Protein AF-A0A349EFZ4-F1 (afdb_monomer_lite)

Radius of gyration: 17.7 Å; chains: 1; bounding box: 48×48×46 Å

Foldseek 3Di:
DDPPPPVVVVVVVQVVVWAWWWKKKKWACQPVDPGTWIKMWTWTWDADPQQWTKIKTKIKIFPVLQLVSQVVVVVLCVLPAFVLQCVFLDDQWDHKDWDDDDPVPPDSGIDITIIIITGPHCHPCVVVSVVVGDVVSCCVSNVMDIDDIGTQDPDDDDDDDDPDDDDPPPPDDPVRSVVPDPRHD

pLDDT: mean 75.77, std 19.75, range [31.53, 96.88]

Structure (mmCIF, N/CA/C/O backbone):
data_AF-A0A349EFZ4-F1
#
_entry.id   AF-A0A349EFZ4-F1
#
loop_
_atom_site.group_PDB
_atom_site.id
_atom_site.type_symbol
_atom_site.label_atom_id
_atom_site.label_alt_id
_atom_site.label_comp_id
_atom_site.label_asym_id
_atom_site.label_entity_id
_atom_site.label_seq_id
_atom_site.pdbx_PDB_ins_code
_atom_site.Cartn_x
_atom_site.Cartn_y
_atom_site.Cartn_z
_atom_site.occupancy
_atom_site.B_iso_or_equiv
_atom_site.auth_seq_id
_atom_site.auth_comp_id
_atom_site.auth_asym_id
_atom_site.auth_atom_id
_atom_site.pdbx_PDB_model_num
ATOM 1 N N . MET A 1 1 ? -15.208 34.381 5.536 1.00 34.03 1 MET A N 1
ATOM 2 C CA . MET A 1 1 ? -13.781 34.482 5.183 1.00 34.03 1 MET A CA 1
ATOM 3 C C . MET A 1 1 ? -13.241 33.100 5.483 1.00 34.03 1 MET A C 1
ATOM 5 O O . MET A 1 1 ? -13.155 32.757 6.651 1.00 34.03 1 MET A O 1
ATOM 9 N N . GLU A 1 2 ? -13.151 32.250 4.461 1.00 37.16 2 GLU A N 1
ATOM 10 C CA . GLU A 1 2 ? -12.789 30.837 4.618 1.00 37.16 2 GLU A CA 1
ATOM 11 C C . GLU A 1 2 ? -11.344 30.742 5.101 1.00 37.16 2 GLU A C 1
ATOM 13 O O . GLU A 1 2 ? -10.423 31.199 4.424 1.00 37.16 2 GLU A O 1
ATOM 18 N N . GLU A 1 3 ? -11.159 30.184 6.296 1.00 40.84 3 GLU A N 1
ATOM 19 C CA . GLU A 1 3 ? -9.870 29.668 6.729 1.00 40.84 3 GLU A CA 1
ATOM 20 C C . GLU A 1 3 ? -9.485 28.571 5.737 1.00 40.84 3 GLU A C 1
ATOM 22 O O . GLU A 1 3 ? -10.067 27.487 5.729 1.00 40.84 3 GLU A O 1
ATOM 27 N N . SER A 1 4 ? -8.547 28.883 4.843 1.00 39.16 4 SER A N 1
ATOM 28 C CA . SER A 1 4 ? -7.894 27.897 3.989 1.00 39.16 4 SER A CA 1
ATOM 29 C C . SER A 1 4 ? -7.133 26.942 4.902 1.00 39.16 4 SER A C 1
ATOM 31 O O . SER A 1 4 ? -5.972 27.180 5.225 1.00 39.16 4 SER A O 1
ATOM 33 N N . TYR A 1 5 ? -7.819 25.899 5.365 1.00 41.00 5 TYR A N 1
ATOM 34 C CA . TYR A 1 5 ? -7.237 24.784 6.090 1.00 41.00 5 TYR A CA 1
ATOM 35 C C . TYR A 1 5 ? -6.100 24.235 5.227 1.00 41.00 5 TYR A C 1
ATOM 37 O O . TYR A 1 5 ? -6.345 23.719 4.137 1.00 41.00 5 TYR A O 1
ATOM 45 N N . ASP A 1 6 ? -4.853 24.437 5.654 1.00 49.44 6 ASP A N 1
ATOM 46 C CA . ASP A 1 6 ? -3.685 23.987 4.905 1.00 49.44 6 ASP A CA 1
ATOM 47 C C . ASP A 1 6 ? -3.597 22.466 5.038 1.00 49.44 6 ASP A C 1
ATOM 49 O O . ASP A 1 6 ? -2.988 21.918 5.960 1.00 49.44 6 ASP A O 1
ATOM 53 N N . ILE A 1 7 ? -4.279 21.788 4.114 1.00 48.84 7 ILE A N 1
ATOM 54 C CA . ILE A 1 7 ? -4.351 20.330 3.986 1.00 48.84 7 ILE A CA 1
ATOM 55 C C . ILE A 1 7 ? -2.943 19.725 4.065 1.00 48.84 7 ILE A C 1
ATOM 57 O O . ILE A 1 7 ? -2.762 18.658 4.644 1.00 48.84 7 ILE A O 1
ATOM 61 N N . THR A 1 8 ? -1.934 20.439 3.564 1.00 42.88 8 THR A N 1
ATOM 62 C CA . THR A 1 8 ? -0.528 20.036 3.581 1.00 42.88 8 THR A CA 1
ATOM 63 C C . THR A 1 8 ? 0.031 19.958 4.999 1.00 42.88 8 THR A C 1
ATOM 65 O O . THR A 1 8 ? 0.636 18.950 5.361 1.00 42.88 8 THR A O 1
ATOM 68 N N . GLN A 1 9 ? -0.183 20.986 5.827 1.00 49.91 9 GLN A N 1
ATOM 69 C CA . GLN A 1 9 ? 0.277 20.976 7.220 1.00 49.91 9 GLN A CA 1
ATOM 70 C C . GLN A 1 9 ? -0.434 19.897 8.031 1.00 49.91 9 GLN A C 1
ATOM 72 O O . GLN A 1 9 ? 0.223 19.159 8.765 1.00 49.91 9 GLN A O 1
ATOM 77 N N . SER A 1 10 ? -1.744 19.736 7.840 1.00 51.66 10 SER A N 1
ATOM 78 C CA . SER A 1 10 ? -2.498 18.669 8.501 1.00 51.66 10 SER A CA 1
ATOM 79 C C . SER A 1 10 ? -2.042 17.274 8.062 1.00 51.66 10 SER A C 1
ATOM 81 O O . SER A 1 10 ? -1.925 16.394 8.911 1.00 51.66 10 SER A O 1
ATOM 83 N N . LEU A 1 11 ? -1.703 17.069 6.783 1.00 51.03 11 LEU A N 1
ATOM 84 C CA . LEU A 1 11 ? -1.112 15.819 6.287 1.00 51.03 11 LEU A CA 1
ATOM 85 C C . LEU A 1 11 ? 0.258 15.544 6.921 1.00 51.03 11 LEU A C 1
ATOM 87 O O . LEU A 1 11 ? 0.506 14.425 7.361 1.00 51.03 11 LEU A O 1
ATOM 91 N N . PHE A 1 12 ? 1.138 16.544 7.022 1.00 53.78 12 PHE A N 1
ATOM 92 C CA . PHE A 1 12 ? 2.453 16.372 7.651 1.00 53.78 12 PHE A CA 1
ATOM 93 C C . PHE A 1 12 ? 2.363 16.089 9.154 1.00 53.78 12 PHE A C 1
ATOM 95 O O . PHE A 1 12 ? 3.063 15.206 9.652 1.00 53.78 12 PHE A O 1
ATOM 102 N N . SER A 1 13 ? 1.497 16.797 9.881 1.00 53.19 13 SER A N 1
ATOM 103 C CA . SER A 1 13 ? 1.262 16.530 11.304 1.00 53.19 13 SER A CA 1
ATOM 104 C C . SER A 1 13 ? 0.648 15.150 11.532 1.00 53.19 13 SER A C 1
ATOM 106 O O . SER A 1 13 ? 1.036 14.456 12.474 1.00 53.19 13 SER A O 1
ATOM 108 N N . ALA A 1 14 ? -0.266 14.722 10.658 1.00 53.12 14 ALA A N 1
ATOM 109 C CA . ALA A 1 14 ? -0.863 13.398 10.742 1.00 53.12 14 ALA A CA 1
ATOM 110 C C . ALA A 1 14 ? 0.166 12.294 10.431 1.00 53.12 14 ALA A C 1
ATOM 112 O O . ALA A 1 14 ? 0.276 11.363 11.221 1.00 53.12 14 ALA A O 1
ATOM 113 N N . LYS A 1 15 ? 1.019 12.468 9.407 1.00 57.94 15 LYS A N 1
ATOM 114 C CA . LYS A 1 15 ? 2.153 11.572 9.101 1.00 57.94 15 LYS A CA 1
ATOM 115 C C . LYS A 1 15 ? 3.138 11.419 10.255 1.00 57.94 15 LYS A C 1
ATOM 117 O O . LYS A 1 15 ? 3.603 10.321 10.535 1.00 57.94 15 LYS A O 1
ATOM 122 N N . ALA A 1 16 ? 3.464 12.514 10.942 1.00 57.44 16 ALA A N 1
ATOM 123 C CA . ALA A 1 16 ? 4.346 12.476 12.111 1.00 57.44 16 ALA A CA 1
ATOM 124 C C . ALA A 1 16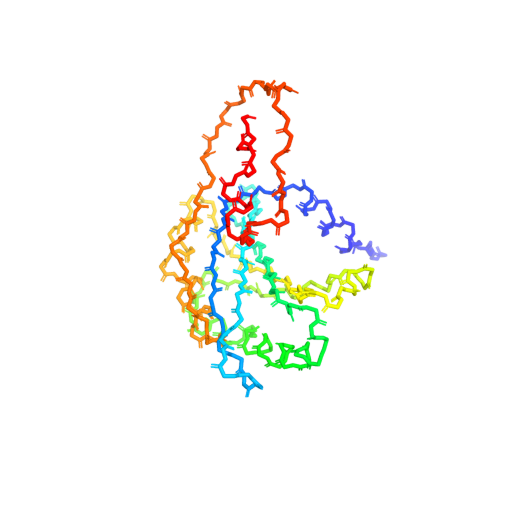 ? 3.735 11.712 13.302 1.00 57.44 16 ALA A C 1
ATOM 126 O O . ALA A 1 16 ? 4.465 11.309 14.205 1.00 57.44 16 ALA A O 1
ATOM 127 N N . SER A 1 17 ? 2.414 11.523 13.292 1.00 62.12 17 SER A N 1
ATOM 128 C CA . SER A 1 17 ? 1.646 10.825 14.326 1.00 62.12 17 SER A CA 1
ATOM 129 C C . SER A 1 17 ? 1.238 9.406 13.912 1.00 62.12 17 SER A C 1
ATOM 131 O O . SER A 1 17 ? 0.534 8.735 14.664 1.00 62.12 17 SER A O 1
ATOM 133 N N . GLU A 1 18 ? 1.628 8.954 12.717 1.00 73.12 18 GLU A N 1
ATOM 134 C CA . GLU A 1 18 ? 1.345 7.599 12.254 1.00 73.12 18 GLU A CA 1
ATOM 135 C C . GLU A 1 18 ? 2.147 6.577 13.060 1.00 73.12 18 GLU A C 1
ATOM 137 O O . GLU A 1 18 ? 3.376 6.650 13.166 1.00 73.12 18 GLU A O 1
ATOM 142 N N . ASN A 1 19 ? 1.447 5.571 13.576 1.00 82.75 19 ASN A N 1
ATOM 143 C CA . ASN A 1 19 ? 2.068 4.449 14.256 1.00 82.75 19 ASN A CA 1
ATOM 144 C C . ASN A 1 19 ? 2.418 3.378 13.231 1.00 82.75 19 ASN A C 1
ATOM 146 O O . ASN A 1 19 ? 1.551 2.877 12.513 1.00 82.75 19 ASN A O 1
ATOM 150 N N . MET A 1 20 ? 3.698 3.020 13.166 1.00 88.50 20 MET A N 1
ATOM 151 C CA . MET A 1 20 ? 4.145 1.907 12.339 1.00 88.50 20 MET A CA 1
ATOM 152 C C . MET A 1 20 ? 3.537 0.608 12.865 1.00 88.50 20 MET A C 1
ATOM 154 O O . MET A 1 20 ? 3.727 0.278 14.033 1.00 88.50 20 MET A O 1
ATOM 158 N N . LEU A 1 21 ? 2.848 -0.134 12.001 1.00 88.81 21 LEU A N 1
ATOM 159 C CA . LEU A 1 21 ? 2.205 -1.390 12.372 1.00 88.81 21 LEU A CA 1
ATOM 160 C C . LEU A 1 21 ? 3.017 -2.601 11.931 1.00 88.81 21 LEU A C 1
ATOM 162 O O . LEU A 1 21 ? 3.216 -3.530 12.709 1.00 88.81 21 LEU A O 1
ATOM 166 N N . ALA A 1 22 ? 3.446 -2.617 10.670 1.00 91.00 22 ALA A N 1
ATOM 167 C CA . ALA A 1 22 ? 3.989 -3.824 10.068 1.00 91.00 22 ALA A CA 1
ATOM 168 C C . ALA A 1 22 ? 4.788 -3.559 8.789 1.00 91.00 22 ALA A C 1
ATOM 170 O O . ALA A 1 22 ? 4.721 -2.483 8.184 1.00 91.00 22 ALA A O 1
ATOM 171 N N . PHE A 1 23 ? 5.487 -4.603 8.352 1.00 91.56 23 PHE A N 1
ATOM 172 C CA . PHE A 1 23 ? 6.098 -4.703 7.033 1.00 91.56 23 PHE A CA 1
ATOM 173 C C . PHE A 1 23 ? 5.605 -5.952 6.308 1.00 91.56 23 PHE A C 1
ATOM 175 O O . PHE A 1 23 ? 5.323 -6.975 6.929 1.00 91.56 23 PHE A O 1
ATOM 182 N N . VAL A 1 24 ? 5.541 -5.886 4.982 1.00 93.25 24 VAL A N 1
ATOM 183 C CA . VAL A 1 24 ? 5.183 -7.027 4.134 1.00 93.25 24 VAL A CA 1
ATOM 184 C C . VAL A 1 24 ? 6.122 -7.054 2.938 1.00 93.25 24 VAL A C 1
ATOM 186 O O . VAL A 1 24 ? 6.192 -6.083 2.187 1.00 93.25 24 VAL A O 1
ATOM 189 N N . GLY A 1 25 ? 6.868 -8.141 2.764 1.00 91.94 25 GLY A N 1
ATOM 190 C CA . GLY A 1 25 ? 7.606 -8.372 1.523 1.00 91.94 25 GLY A CA 1
ATOM 191 C C . GLY A 1 25 ? 6.637 -8.689 0.388 1.00 91.94 25 GLY A C 1
ATOM 192 O O . GLY A 1 25 ? 5.561 -9.238 0.625 1.00 91.94 25 GLY A O 1
ATOM 193 N N . PHE A 1 26 ? 6.976 -8.337 -0.846 1.00 94.38 26 PHE A N 1
ATOM 194 C CA . PHE A 1 26 ? 6.203 -8.784 -1.997 1.00 94.38 26 PHE A CA 1
ATOM 195 C C . PHE A 1 26 ? 7.067 -8.975 -3.233 1.00 94.38 26 PHE A C 1
ATOM 197 O O . PHE A 1 26 ? 8.144 -8.397 -3.366 1.00 94.38 26 PHE A O 1
ATOM 204 N N . ASN A 1 27 ? 6.537 -9.770 -4.154 1.00 92.44 27 ASN A N 1
ATOM 205 C CA . ASN A 1 27 ? 7.055 -9.944 -5.498 1.00 92.44 27 ASN A CA 1
ATOM 206 C C . ASN A 1 27 ? 6.015 -9.456 -6.503 1.00 92.44 27 ASN A C 1
ATOM 208 O O . ASN A 1 27 ? 4.837 -9.815 -6.405 1.00 92.44 27 ASN A O 1
ATOM 212 N N . ALA A 1 28 ? 6.444 -8.671 -7.486 1.00 88.56 28 ALA A N 1
ATOM 213 C CA . ALA A 1 28 ? 5.591 -8.245 -8.586 1.00 88.56 28 ALA A CA 1
ATOM 214 C C . ALA A 1 28 ? 6.148 -8.727 -9.919 1.00 88.56 28 ALA A C 1
ATOM 216 O O . ALA A 1 28 ? 7.328 -8.553 -10.212 1.00 88.56 28 ALA A O 1
ATOM 217 N N . SER A 1 29 ? 5.296 -9.291 -10.768 1.00 83.88 29 SER A N 1
ATOM 218 C CA . SER A 1 29 ? 5.706 -9.678 -12.117 1.00 83.88 29 SER A CA 1
ATOM 219 C C . SER A 1 29 ? 6.066 -8.433 -12.919 1.00 83.88 29 SER A C 1
ATOM 221 O O . SER A 1 29 ? 5.229 -7.543 -13.062 1.00 83.88 29 SER A O 1
ATOM 223 N N . ASP A 1 30 ? 7.278 -8.344 -13.449 1.00 74.31 30 ASP A N 1
ATOM 224 C CA . ASP A 1 30 ? 7.663 -7.232 -14.311 1.00 74.31 30 ASP A CA 1
ATOM 225 C C . ASP A 1 30 ? 7.261 -7.546 -15.763 1.00 74.31 30 ASP A C 1
ATOM 227 O O . ASP A 1 30 ? 7.706 -8.553 -16.306 1.00 74.31 30 ASP A O 1
ATOM 231 N N . PRO A 1 31 ? 6.426 -6.729 -16.432 1.00 64.62 31 PRO A N 1
ATOM 232 C CA . PRO A 1 31 ? 6.082 -6.964 -17.834 1.00 64.62 31 PRO A CA 1
ATOM 233 C C . PRO A 1 31 ? 7.289 -6.879 -18.780 1.00 64.62 31 PRO A C 1
ATOM 235 O O . PRO A 1 31 ? 7.225 -7.406 -19.890 1.00 64.62 31 PRO A O 1
ATOM 238 N N . ALA A 1 32 ? 8.350 -6.173 -18.378 1.00 65.75 32 ALA A N 1
ATOM 239 C CA . ALA A 1 32 ? 9.537 -5.914 -19.183 1.00 65.75 32 ALA A CA 1
ATOM 240 C C . ALA A 1 32 ? 10.698 -6.884 -18.903 1.00 65.75 32 ALA A C 1
ATOM 242 O O . ALA A 1 32 ? 11.645 -6.919 -19.689 1.00 65.75 32 ALA A O 1
ATOM 243 N N . ALA A 1 33 ? 10.636 -7.680 -17.830 1.00 66.38 33 ALA A N 1
ATOM 244 C CA . ALA A 1 33 ? 11.708 -8.589 -17.429 1.00 66.38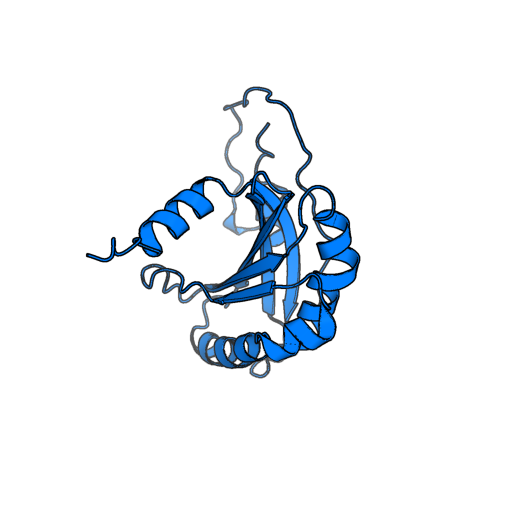 33 ALA A CA 1
ATOM 245 C C . ALA A 1 33 ? 11.204 -10.028 -17.237 1.00 66.38 33 ALA A C 1
ATOM 247 O O . ALA A 1 33 ? 10.044 -10.268 -16.917 1.00 66.38 33 ALA A O 1
ATOM 248 N N . MET A 1 34 ? 12.086 -11.012 -17.450 1.00 60.84 34 MET A N 1
ATOM 249 C CA . MET A 1 34 ? 11.761 -12.426 -17.197 1.00 60.84 34 MET A CA 1
ATOM 250 C C . MET A 1 34 ? 11.696 -12.759 -15.700 1.00 60.84 34 MET A C 1
ATOM 252 O O . MET A 1 34 ? 11.064 -13.745 -15.326 1.00 60.84 34 MET A O 1
ATOM 256 N N . GLU A 1 35 ? 12.343 -11.950 -14.862 1.00 69.56 35 GLU A N 1
ATOM 257 C CA . GLU A 1 35 ? 12.343 -12.086 -13.407 1.00 69.56 35 GLU A CA 1
ATOM 258 C C . GLU A 1 35 ? 11.431 -11.023 -12.778 1.00 69.56 35 GLU A C 1
ATOM 260 O O . GLU A 1 35 ? 11.299 -9.904 -13.283 1.00 69.56 35 GLU A O 1
ATOM 265 N N . GLY A 1 36 ? 10.748 -11.404 -11.695 1.00 78.00 36 GLY A N 1
ATOM 266 C CA . GLY A 1 36 ? 9.910 -10.489 -10.922 1.00 78.00 36 GLY A CA 1
ATOM 267 C C . GLY A 1 36 ? 10.740 -9.416 -10.219 1.00 78.00 36 GLY A C 1
ATOM 268 O O . GLY A 1 36 ? 11.957 -9.522 -10.112 1.00 78.00 36 GLY A O 1
ATOM 269 N N . ILE A 1 37 ? 10.075 -8.372 -9.741 1.00 86.31 37 ILE A N 1
ATOM 270 C CA . ILE A 1 37 ? 10.686 -7.348 -8.900 1.00 86.31 37 ILE A CA 1
ATOM 271 C C . ILE A 1 37 ? 10.355 -7.632 -7.438 1.00 86.31 37 ILE A C 1
ATOM 273 O O . ILE A 1 37 ? 9.208 -7.953 -7.106 1.00 86.31 37 ILE A O 1
ATOM 277 N N . GLU A 1 38 ? 11.344 -7.481 -6.569 1.00 89.44 38 GLU A N 1
ATOM 278 C CA . GLU A 1 38 ? 11.129 -7.517 -5.129 1.00 89.44 38 GLU A CA 1
ATOM 279 C C . GLU A 1 38 ? 10.747 -6.129 -4.611 1.00 89.44 38 GLU A C 1
ATOM 281 O O . GLU A 1 38 ? 11.225 -5.088 -5.076 1.00 89.44 38 GLU A O 1
ATOM 286 N N . GLY A 1 39 ? 9.887 -6.112 -3.601 1.00 90.94 39 GLY A N 1
ATOM 287 C CA . GLY A 1 39 ? 9.524 -4.896 -2.902 1.00 90.94 39 GLY A CA 1
ATOM 288 C C . GLY A 1 39 ? 9.161 -5.137 -1.447 1.00 90.94 39 GLY A C 1
ATOM 289 O O . GLY A 1 39 ? 9.016 -6.267 -0.973 1.00 90.94 39 GLY A O 1
ATOM 290 N N . VAL A 1 40 ? 9.019 -4.032 -0.725 1.00 92.50 40 VAL A N 1
ATOM 291 C CA . VAL A 1 40 ? 8.479 -4.006 0.629 1.00 92.50 40 VAL A CA 1
ATOM 292 C C . VAL A 1 40 ? 7.332 -3.014 0.706 1.00 92.50 40 VAL A C 1
ATOM 294 O O . VAL A 1 40 ? 7.398 -1.900 0.187 1.00 92.50 40 VAL A O 1
ATOM 297 N N . LEU A 1 41 ? 6.268 -3.432 1.372 1.00 94.62 41 LEU A N 1
ATOM 298 C CA . LEU A 1 41 ? 5.173 -2.589 1.796 1.00 94.62 41 LEU A CA 1
ATOM 299 C C . LEU A 1 41 ? 5.373 -2.264 3.276 1.00 94.62 41 LEU A C 1
ATOM 301 O O . LEU A 1 41 ? 5.375 -3.148 4.133 1.00 94.62 41 LEU A O 1
ATOM 305 N N . LYS A 1 42 ? 5.539 -0.980 3.570 1.00 93.81 42 LYS A N 1
ATOM 306 C CA . LYS A 1 42 ? 5.469 -0.429 4.921 1.00 93.81 42 LYS A CA 1
ATOM 307 C C . LYS A 1 42 ? 4.016 -0.076 5.221 1.00 93.81 42 LYS A C 1
ATOM 309 O O . LYS A 1 42 ? 3.369 0.589 4.412 1.00 93.81 42 LYS A O 1
ATOM 314 N N . ILE A 1 43 ? 3.539 -0.467 6.398 1.00 93.81 43 ILE A N 1
ATOM 315 C CA . ILE A 1 43 ? 2.171 -0.208 6.838 1.00 93.81 43 ILE A CA 1
ATOM 316 C C . ILE A 1 43 ? 2.206 0.588 8.134 1.00 93.81 43 ILE A C 1
ATOM 318 O O . ILE A 1 43 ? 2.753 0.138 9.144 1.00 93.81 43 ILE A O 1
ATOM 322 N N . ALA A 1 44 ? 1.589 1.760 8.107 1.00 92.12 44 ALA A N 1
ATOM 323 C CA . ALA A 1 44 ? 1.335 2.563 9.289 1.00 92.12 44 ALA A CA 1
ATOM 324 C C . ALA A 1 44 ? -0.158 2.878 9.404 1.00 92.12 44 ALA A C 1
ATOM 326 O O . ALA A 1 44 ? -0.908 2.755 8.434 1.00 92.12 44 ALA A O 1
ATOM 327 N N . ALA A 1 45 ? -0.593 3.262 10.596 1.00 91.94 45 ALA A N 1
ATOM 328 C CA . ALA A 1 45 ? -1.969 3.648 10.848 1.00 91.94 45 ALA A CA 1
ATOM 329 C C . ALA A 1 45 ? -2.045 4.938 11.648 1.00 91.94 45 ALA A C 1
ATOM 331 O O . ALA A 1 45 ? -1.233 5.205 12.538 1.00 91.94 45 ALA A O 1
ATOM 332 N N . PHE A 1 46 ? -3.094 5.693 11.364 1.00 88.06 46 PHE A N 1
ATOM 333 C CA . PHE A 1 46 ? -3.526 6.807 12.179 1.00 88.06 46 PHE A CA 1
ATOM 334 C C . PHE A 1 46 ? -4.995 6.621 12.539 1.00 88.06 46 PHE A C 1
ATOM 336 O O . PHE A 1 46 ? -5.855 6.510 11.663 1.00 88.06 46 PHE A O 1
ATOM 343 N N . THR A 1 47 ? -5.280 6.637 13.837 1.00 85.44 47 THR A N 1
ATOM 344 C CA . THR A 1 47 ? -6.625 6.456 14.381 1.00 85.44 47 THR A CA 1
ATOM 345 C C . THR A 1 47 ? -7.072 7.745 15.059 1.00 85.44 47 THR A C 1
ATOM 347 O O . THR A 1 47 ? -6.389 8.279 15.933 1.00 85.44 47 THR A O 1
ATOM 350 N N . ARG A 1 48 ? -8.232 8.255 14.646 1.00 83.38 48 ARG A N 1
ATOM 351 C CA . ARG A 1 48 ? -8.889 9.428 15.223 1.00 83.38 48 ARG A CA 1
ATOM 352 C C . ARG A 1 48 ? -9.620 9.052 16.525 1.00 83.38 48 ARG A C 1
ATOM 354 O O . ARG A 1 48 ? -9.965 7.883 16.710 1.00 83.38 48 ARG A O 1
ATOM 361 N N . PRO A 1 49 ? -9.903 10.012 17.427 1.00 76.81 49 PRO A N 1
ATOM 362 C CA . PRO A 1 49 ? -10.563 9.735 18.708 1.00 76.81 49 PRO A CA 1
ATOM 363 C C . PRO A 1 49 ? -11.916 9.013 18.601 1.00 76.81 49 PRO A C 1
ATOM 365 O O . PRO A 1 49 ? -12.275 8.245 19.490 1.00 76.81 49 PRO A O 1
ATOM 368 N N . GLU A 1 50 ? -12.667 9.226 17.520 1.00 80.75 50 GLU A N 1
ATOM 369 C CA . GLU A 1 50 ? -13.944 8.558 17.247 1.00 80.75 50 GLU A CA 1
ATOM 370 C C . GLU A 1 50 ? -13.802 7.112 16.731 1.00 80.75 50 GLU A C 1
ATOM 372 O O . GLU A 1 50 ? -14.803 6.427 16.523 1.00 80.75 50 GLU A O 1
ATOM 377 N N . GLY A 1 51 ? -12.571 6.629 16.538 1.00 80.69 51 GLY A N 1
ATOM 378 C CA . GLY A 1 51 ? -12.250 5.257 16.139 1.00 80.69 51 GLY A CA 1
ATOM 379 C C . GLY A 1 51 ? -12.122 5.028 14.630 1.00 80.69 51 GLY A C 1
ATOM 380 O O . GLY A 1 51 ? -11.682 3.950 14.220 1.00 80.69 51 GLY A O 1
ATOM 381 N N . GLY A 1 52 ? -12.472 6.019 13.805 1.00 88.06 52 GLY A N 1
ATOM 382 C CA . GLY A 1 52 ? -12.131 6.057 12.379 1.00 88.06 52 GLY A CA 1
ATOM 383 C C . GLY A 1 52 ? -10.661 6.405 12.155 1.00 88.06 52 GLY A C 1
ATOM 384 O O . GLY A 1 52 ? -9.944 6.733 13.097 1.00 88.06 52 GLY A O 1
ATOM 385 N N . GLY A 1 53 ? -10.181 6.337 10.920 1.00 90.25 53 GLY A N 1
ATOM 386 C CA . GLY A 1 53 ? -8.763 6.571 10.658 1.00 90.25 53 GLY A CA 1
ATOM 387 C C . GLY A 1 53 ? -8.348 6.256 9.235 1.00 90.25 53 GLY A C 1
ATOM 388 O O . GLY A 1 53 ? -9.194 6.110 8.355 1.00 90.25 53 GLY A O 1
ATOM 389 N N . TYR A 1 54 ? -7.044 6.141 9.019 1.00 92.81 54 TYR A N 1
ATOM 390 C CA . TYR A 1 54 ? -6.501 5.670 7.754 1.00 92.81 54 TYR A CA 1
ATOM 391 C C . TYR A 1 54 ? -5.272 4.784 7.941 1.00 92.81 54 TYR A C 1
ATOM 393 O O . TYR A 1 54 ? -4.551 4.879 8.936 1.00 92.81 54 TYR A O 1
ATOM 401 N N . LEU A 1 55 ? -5.063 3.909 6.961 1.00 94.31 55 LEU A N 1
ATOM 402 C CA . LEU A 1 55 ? -3.835 3.150 6.775 1.00 94.31 55 LEU A CA 1
ATOM 403 C C . LEU A 1 55 ? -2.967 3.869 5.746 1.00 94.31 55 LEU A C 1
ATOM 405 O O . LEU A 1 55 ? -3.449 4.154 4.650 1.00 94.31 55 LEU A O 1
ATOM 409 N N . THR A 1 56 ? -1.704 4.098 6.080 1.00 94.06 56 THR A N 1
ATOM 410 C CA . THR A 1 56 ? -0.681 4.591 5.154 1.00 94.06 56 THR A CA 1
ATOM 411 C C . THR A 1 56 ? 0.123 3.409 4.648 1.00 94.06 56 THR A C 1
ATOM 413 O O . THR A 1 56 ? 0.773 2.695 5.420 1.00 94.06 56 THR A O 1
ATOM 416 N N . LEU A 1 57 ? 0.057 3.192 3.340 1.00 95.31 57 LEU A N 1
ATOM 417 C CA . LEU A 1 57 ? 0.696 2.094 2.633 1.00 95.31 57 LEU A CA 1
ATOM 418 C C . LEU A 1 57 ? 1.812 2.657 1.762 1.00 95.31 57 LEU A C 1
ATOM 420 O O . LEU A 1 57 ? 1.542 3.247 0.719 1.00 95.31 57 LEU A O 1
ATOM 424 N N . THR A 1 58 ? 3.064 2.475 2.178 1.00 93.12 58 THR A N 1
ATOM 425 C CA . THR A 1 58 ? 4.226 2.908 1.392 1.00 93.12 58 THR A CA 1
ATOM 426 C C . THR A 1 58 ? 4.863 1.705 0.710 1.00 93.12 58 THR A C 1
ATOM 428 O O . THR A 1 58 ? 5.478 0.861 1.365 1.00 93.12 58 THR A O 1
ATOM 431 N N . PHE A 1 59 ? 4.728 1.633 -0.607 1.00 92.81 59 PHE A N 1
ATOM 432 C CA . PHE A 1 59 ? 5.353 0.622 -1.448 1.00 92.81 59 PHE A CA 1
ATOM 433 C C . PHE A 1 59 ? 6.739 1.090 -1.855 1.00 92.81 59 PHE A C 1
ATOM 435 O O . PHE A 1 59 ? 6.891 2.208 -2.332 1.00 92.81 59 PHE A O 1
ATOM 442 N N . ILE A 1 60 ? 7.737 0.230 -1.696 1.00 90.19 60 ILE A N 1
ATOM 443 C CA . ILE A 1 60 ? 9.113 0.472 -2.126 1.00 90.19 60 ILE A CA 1
ATOM 444 C C . ILE A 1 60 ? 9.529 -0.725 -2.974 1.00 90.19 60 ILE A C 1
ATOM 446 O O .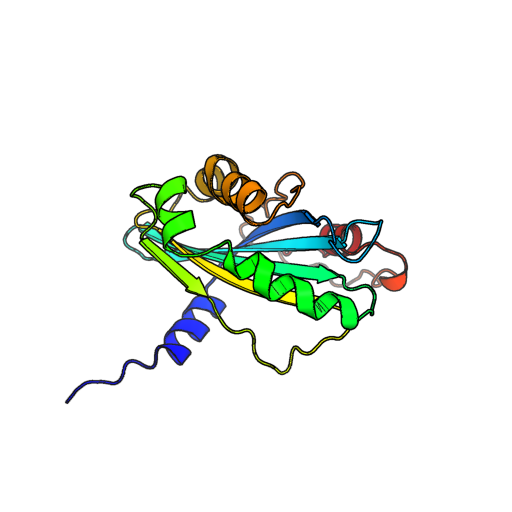 ILE A 1 60 ? 9.598 -1.841 -2.462 1.00 90.19 60 ILE A O 1
ATOM 450 N N . LEU A 1 61 ? 9.783 -0.505 -4.261 1.00 89.12 61 LEU A N 1
ATOM 451 C CA . LEU A 1 61 ? 10.223 -1.534 -5.202 1.00 89.12 61 LEU A CA 1
ATOM 452 C C . LEU A 1 61 ? 11.699 -1.310 -5.520 1.00 89.12 61 LEU A C 1
ATOM 454 O O . LEU A 1 61 ? 12.088 -0.176 -5.811 1.00 89.12 61 LEU A O 1
ATOM 458 N N . ASP A 1 62 ? 12.502 -2.372 -5.490 1.00 85.94 62 ASP A N 1
ATOM 459 C CA . ASP A 1 62 ? 13.908 -2.319 -5.894 1.00 85.94 62 ASP A CA 1
ATOM 460 C C . ASP A 1 62 ? 14.012 -2.451 -7.415 1.00 85.94 62 ASP A C 1
ATOM 462 O O . ASP A 1 62 ? 13.783 -3.511 -7.986 1.00 85.94 62 ASP A O 1
ATOM 466 N N . LEU A 1 63 ? 14.336 -1.349 -8.087 1.00 84.31 63 LEU A N 1
ATOM 467 C CA . LEU A 1 63 ? 14.551 -1.316 -9.533 1.00 84.31 63 LEU A CA 1
ATOM 468 C C . LEU A 1 63 ? 15.926 -1.861 -9.933 1.00 84.31 63 LEU A C 1
ATOM 470 O O . LEU A 1 63 ? 16.250 -1.851 -11.119 1.00 84.31 63 LEU A O 1
ATOM 474 N N . GLU A 1 64 ? 16.758 -2.265 -8.969 1.00 81.56 64 GLU A N 1
ATOM 475 C CA . GLU A 1 64 ? 18.116 -2.783 -9.171 1.00 81.56 64 GLU A CA 1
ATOM 476 C C . GLU A 1 64 ? 19.018 -1.817 -9.964 1.00 81.56 64 GLU A C 1
ATOM 478 O O . GLU A 1 64 ? 20.012 -2.199 -10.579 1.00 81.56 64 GLU A O 1
ATOM 483 N N . GLY A 1 65 ? 18.675 -0.525 -9.948 1.00 72.50 65 GLY A N 1
ATOM 484 C CA . GLY A 1 65 ? 19.364 0.525 -10.698 1.00 72.50 65 GLY A CA 1
ATOM 485 C C . GLY A 1 65 ? 18.945 0.665 -12.167 1.00 72.50 65 GLY A C 1
ATOM 486 O O . GLY A 1 65 ? 19.487 1.536 -12.855 1.00 72.50 65 GLY A O 1
ATOM 487 N N . ASP A 1 66 ? 17.981 -0.120 -12.657 1.00 77.44 66 ASP A N 1
ATOM 488 C CA . ASP A 1 66 ? 17.434 0.015 -14.007 1.00 77.44 66 ASP A CA 1
ATOM 489 C C . ASP A 1 66 ? 16.232 0.972 -14.035 1.00 77.44 66 ASP A C 1
ATOM 491 O O . ASP A 1 66 ? 15.065 0.600 -13.894 1.00 77.44 66 ASP A O 1
ATOM 495 N N . ALA A 1 67 ? 16.532 2.245 -14.289 1.00 73.38 67 ALA A N 1
ATOM 496 C CA . ALA A 1 67 ? 15.531 3.302 -14.394 1.00 73.38 67 ALA A CA 1
ATOM 497 C C . ALA A 1 67 ? 14.517 3.093 -15.539 1.00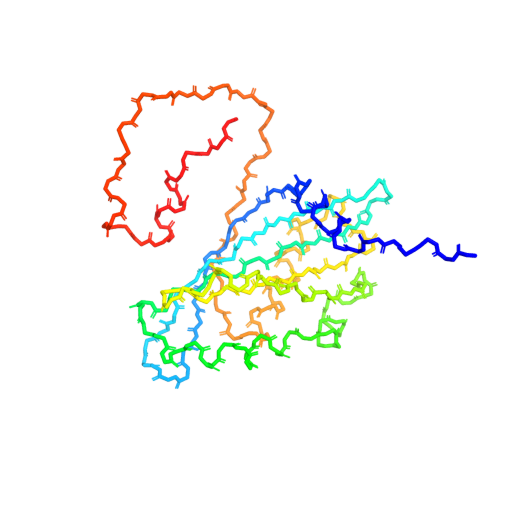 73.38 67 ALA A C 1
ATOM 499 O O . ALA A 1 67 ? 13.448 3.705 -15.511 1.00 73.38 67 ALA A O 1
ATOM 500 N N . SER A 1 68 ? 14.802 2.246 -16.539 1.00 77.56 68 SER A N 1
ATOM 501 C CA . SER A 1 68 ? 13.846 1.970 -17.623 1.00 77.56 68 SER A CA 1
ATOM 502 C C . SER A 1 68 ? 12.594 1.244 -17.114 1.00 77.56 68 SER A C 1
ATOM 504 O O . SER A 1 68 ? 11.485 1.483 -17.610 1.00 77.56 68 SER A O 1
ATOM 506 N N . ARG A 1 69 ? 12.749 0.467 -16.033 1.00 78.56 69 ARG A N 1
ATOM 507 C CA . ARG A 1 69 ? 11.677 -0.262 -15.344 1.00 78.56 69 ARG A CA 1
ATOM 508 C C . ARG A 1 69 ? 10.697 0.667 -14.625 1.00 78.56 69 ARG A C 1
ATOM 510 O O . ARG A 1 69 ? 9.557 0.279 -14.398 1.00 78.56 69 ARG A O 1
ATOM 517 N N . TYR A 1 70 ? 11.090 1.910 -14.320 1.00 82.75 70 TYR A N 1
ATOM 518 C CA . TYR A 1 70 ? 10.250 2.880 -13.600 1.00 82.75 70 TYR A CA 1
ATOM 519 C C . TYR A 1 70 ? 8.907 3.124 -14.307 1.00 82.75 70 TYR A C 1
ATOM 521 O O . TYR A 1 70 ? 7.859 3.202 -13.672 1.00 82.75 70 TYR A O 1
ATOM 529 N N . SER A 1 71 ? 8.929 3.219 -15.639 1.00 80.94 71 SER A N 1
ATOM 530 C CA . SER A 1 71 ? 7.781 3.654 -16.447 1.00 80.94 71 SER A CA 1
ATOM 531 C C . SER A 1 71 ? 6.550 2.737 -16.372 1.00 80.94 71 SER A C 1
ATOM 533 O O . SER A 1 71 ? 5.434 3.191 -16.629 1.00 80.94 71 SER A O 1
ATOM 535 N N . ALA A 1 72 ? 6.727 1.469 -15.992 1.00 81.81 72 ALA A N 1
ATOM 536 C CA . ALA A 1 72 ? 5.648 0.486 -15.932 1.00 81.81 72 ALA A CA 1
ATOM 537 C C . ALA A 1 72 ? 4.793 0.589 -14.655 1.00 81.81 72 ALA A C 1
ATOM 539 O O . ALA A 1 72 ? 3.612 0.225 -14.666 1.00 81.81 72 ALA A O 1
ATOM 540 N N . TRP A 1 73 ? 5.361 1.094 -13.557 1.00 86.75 73 TRP A N 1
ATOM 541 C CA . TRP A 1 73 ? 4.733 1.049 -12.234 1.00 86.75 73 TRP A CA 1
ATOM 542 C C . TRP A 1 73 ? 3.579 2.039 -12.042 1.00 86.75 73 TRP A C 1
ATOM 544 O O . TRP A 1 73 ? 2.539 1.594 -11.549 1.00 86.75 73 TRP A O 1
ATOM 554 N N . PRO A 1 74 ? 3.639 3.302 -12.516 1.00 88.81 74 PRO A N 1
ATOM 555 C CA . PRO A 1 74 ? 2.516 4.228 -12.369 1.00 88.81 74 PRO A CA 1
ATOM 556 C C . PRO A 1 74 ? 1.217 3.689 -12.980 1.00 88.81 74 PRO A C 1
ATOM 558 O O . PRO A 1 74 ? 0.144 3.785 -12.391 1.00 88.81 74 PRO A O 1
ATOM 561 N N . ALA A 1 75 ? 1.296 3.057 -14.156 1.00 88.44 75 ALA A N 1
ATOM 562 C CA . ALA A 1 75 ? 0.130 2.462 -14.809 1.00 88.44 75 ALA A CA 1
ATOM 563 C C . ALA A 1 75 ? -0.450 1.274 -14.026 1.00 88.44 75 ALA A C 1
ATOM 565 O O . ALA A 1 75 ? -1.651 1.012 -14.100 1.00 88.44 75 ALA A O 1
ATOM 566 N N . ARG A 1 76 ? 0.390 0.554 -13.277 1.00 90.19 76 ARG A N 1
ATOM 567 C CA . ARG A 1 76 ? -0.041 -0.544 -12.414 1.00 90.19 76 ARG A CA 1
ATOM 568 C C . ARG A 1 76 ? -0.707 -0.027 -11.143 1.00 90.19 76 ARG A C 1
ATOM 570 O O . ARG A 1 76 ? -1.781 -0.516 -10.813 1.00 90.19 76 ARG A O 1
ATOM 577 N N . PHE A 1 77 ? -0.135 0.984 -10.492 1.00 91.75 77 PHE A N 1
ATOM 578 C CA . PHE A 1 77 ? -0.733 1.591 -9.300 1.00 91.75 77 PHE A CA 1
ATOM 579 C C . PHE A 1 77 ? -2.051 2.315 -9.592 1.00 91.75 77 PHE A C 1
ATOM 581 O O . PHE A 1 77 ? -2.957 2.246 -8.774 1.00 91.75 77 PHE A O 1
ATOM 588 N N . ARG A 1 78 ? -2.250 2.839 -10.810 1.00 91.56 78 ARG A N 1
ATOM 589 C CA . ARG A 1 78 ? -3.559 3.354 -11.269 1.00 91.56 78 ARG A CA 1
ATOM 590 C C . ARG A 1 78 ? -4.699 2.329 -11.276 1.00 91.56 78 ARG A C 1
ATOM 592 O O . ARG A 1 78 ? -5.847 2.727 -11.406 1.00 91.56 78 ARG A O 1
ATOM 599 N N . ARG A 1 79 ? -4.415 1.024 -11.176 1.00 93.00 79 ARG A N 1
ATOM 600 C CA . ARG A 1 79 ? -5.454 -0.014 -11.000 1.00 93.00 79 ARG A CA 1
ATOM 601 C C . ARG A 1 79 ? -6.047 -0.001 -9.591 1.00 93.00 79 ARG A C 1
ATOM 603 O O . ARG A 1 79 ? -7.107 -0.580 -9.366 1.00 93.00 79 ARG A O 1
ATOM 610 N N . VAL A 1 80 ? -5.336 0.602 -8.642 1.00 94.25 80 VAL A N 1
ATOM 611 C CA . VAL A 1 80 ? -5.792 0.836 -7.276 1.00 94.25 80 VAL A CA 1
ATOM 612 C C . VAL A 1 80 ? -6.417 2.221 -7.239 1.00 94.25 80 VAL A C 1
ATOM 614 O O . VAL A 1 80 ? -5.804 3.181 -6.797 1.00 94.25 80 VAL A O 1
ATOM 617 N N . ASP A 1 81 ? -7.638 2.314 -7.753 1.00 94.06 81 ASP A N 1
ATOM 618 C CA . ASP A 1 81 ? -8.430 3.539 -7.712 1.00 94.06 81 ASP A CA 1
ATOM 619 C C . ASP A 1 81 ? -9.567 3.446 -6.678 1.00 94.06 81 ASP A C 1
ATOM 621 O O . ASP A 1 81 ? -9.866 2.385 -6.112 1.00 94.06 81 ASP A O 1
ATOM 625 N N . GLN A 1 82 ? -10.210 4.589 -6.426 1.00 93.38 82 GLN A N 1
ATOM 626 C CA . GLN A 1 82 ? -11.317 4.720 -5.479 1.00 93.38 82 GLN A CA 1
ATOM 627 C C . GLN A 1 82 ? -12.460 3.729 -5.751 1.00 93.38 82 GLN A C 1
ATOM 629 O O . GLN A 1 82 ? -13.008 3.151 -4.811 1.00 93.38 82 GLN A O 1
ATOM 634 N N . GLU A 1 83 ? -12.853 3.550 -7.012 1.00 93.62 83 GLU A N 1
ATOM 635 C CA . GLU A 1 83 ? -13.995 2.717 -7.395 1.00 93.62 83 GLU A CA 1
ATOM 636 C C . GLU A 1 83 ? -13.661 1.233 -7.213 1.00 93.62 83 GLU A C 1
ATOM 638 O O . GLU A 1 83 ? -14.422 0.478 -6.596 1.00 93.62 83 GLU A O 1
ATOM 643 N N . ALA A 1 84 ? -12.480 0.824 -7.676 1.00 94.44 84 ALA A N 1
ATOM 644 C CA . ALA A 1 84 ? -11.973 -0.532 -7.565 1.00 94.44 84 ALA A CA 1
ATOM 645 C C . ALA A 1 84 ? -11.830 -0.976 -6.104 1.00 94.44 84 ALA A C 1
ATOM 647 O O . ALA A 1 84 ? -12.162 -2.127 -5.783 1.00 94.44 84 ALA A O 1
ATOM 648 N N . LEU A 1 85 ? -11.368 -0.077 -5.229 1.00 94.12 85 LEU A N 1
ATOM 649 C CA . LEU A 1 85 ? -11.266 -0.311 -3.791 1.00 94.12 85 LEU A CA 1
ATOM 650 C C . LEU A 1 85 ? -12.635 -0.337 -3.116 1.00 94.12 85 LEU A C 1
ATOM 652 O O . LEU A 1 85 ? -12.917 -1.287 -2.386 1.00 94.12 85 LEU A O 1
ATOM 656 N N . ALA A 1 86 ? -13.512 0.633 -3.383 1.00 93.00 86 ALA A N 1
ATOM 657 C CA . ALA A 1 86 ? -14.846 0.680 -2.781 1.00 93.00 86 ALA A CA 1
ATOM 658 C C . ALA A 1 86 ? -15.661 -0.586 -3.085 1.00 93.00 86 ALA A C 1
ATOM 660 O O . ALA A 1 86 ? -16.286 -1.156 -2.187 1.00 93.00 86 ALA A O 1
ATOM 661 N N . ALA A 1 87 ? -15.577 -1.092 -4.319 1.00 92.50 87 ALA A N 1
ATOM 662 C CA . ALA A 1 87 ? -16.250 -2.321 -4.732 1.00 92.50 87 ALA A CA 1
ATOM 663 C C . ALA A 1 87 ? -15.780 -3.575 -3.965 1.00 92.50 87 ALA A C 1
ATOM 665 O O . ALA A 1 87 ? -16.534 -4.542 -3.859 1.00 92.50 87 ALA A O 1
ATOM 666 N N . ARG A 1 88 ? -14.547 -3.585 -3.436 1.00 93.19 88 ARG A N 1
ATOM 667 C CA . ARG A 1 88 ? -13.913 -4.776 -2.835 1.00 93.19 88 ARG A CA 1
ATOM 668 C C . ARG A 1 88 ? -13.754 -4.695 -1.316 1.00 93.19 88 ARG A C 1
ATOM 670 O O . ARG A 1 88 ? -13.954 -5.690 -0.621 1.00 93.19 88 ARG A O 1
ATOM 677 N N . LEU A 1 89 ? -13.419 -3.521 -0.787 1.00 90.75 89 LEU A N 1
ATOM 678 C CA . LEU A 1 89 ? -13.266 -3.283 0.651 1.00 90.75 89 LEU A CA 1
ATOM 679 C C . LEU A 1 89 ? -14.622 -3.114 1.351 1.00 90.75 89 LEU A C 1
ATOM 681 O O . LEU A 1 89 ? -14.752 -3.445 2.532 1.00 90.75 89 LEU A O 1
ATOM 685 N N . GLY A 1 90 ? -15.655 -2.711 0.607 1.00 87.00 90 GLY A N 1
ATOM 686 C CA . GLY A 1 90 ? -17.024 -2.600 1.099 1.00 87.00 90 GLY A CA 1
ATOM 687 C C . GLY A 1 90 ? -17.289 -1.307 1.882 1.00 87.00 90 GLY A C 1
ATOM 688 O O . GLY A 1 90 ? -16.472 -0.390 1.875 1.00 87.00 90 GLY A O 1
ATOM 689 N N . PRO A 1 91 ? -18.435 -1.215 2.581 1.00 81.62 91 PRO A N 1
ATOM 690 C CA . PRO A 1 91 ? -18.987 0.058 3.061 1.00 81.62 91 PRO A CA 1
ATOM 691 C C . PRO A 1 91 ? -18.196 0.734 4.191 1.00 81.62 91 PRO A C 1
ATOM 693 O O . PRO A 1 91 ? -18.479 1.881 4.516 1.00 81.62 91 PRO A O 1
ATOM 696 N N . GLY A 1 92 ? -17.242 0.035 4.814 1.00 85.44 92 GLY A N 1
ATOM 697 C CA . GLY A 1 92 ? -16.374 0.621 5.840 1.00 85.44 92 GLY A CA 1
ATOM 698 C C . GLY A 1 92 ? -15.228 1.462 5.270 1.00 85.44 92 GLY A C 1
ATOM 699 O O . GLY A 1 92 ? -14.642 2.246 6.014 1.00 85.44 92 GLY A O 1
ATOM 700 N N . PHE A 1 93 ? -14.909 1.297 3.983 1.00 91.56 93 PHE A N 1
ATOM 701 C CA . PHE A 1 93 ? -13.933 2.112 3.266 1.00 91.56 93 PHE A CA 1
ATOM 702 C C . PHE A 1 93 ? -14.569 3.439 2.849 1.00 91.56 93 PHE A C 1
ATOM 704 O O . PHE A 1 93 ? -15.651 3.460 2.263 1.00 91.56 93 PHE A O 1
ATOM 711 N N . GLU A 1 94 ? -13.894 4.541 3.157 1.00 89.38 94 GLU A N 1
ATOM 712 C CA . GLU A 1 94 ? -14.368 5.892 2.859 1.00 89.38 94 GLU A CA 1
ATOM 713 C C . GLU A 1 94 ? -13.733 6.411 1.574 1.00 89.38 94 GLU A C 1
ATOM 715 O O . GLU A 1 94 ? -14.428 6.764 0.620 1.00 89.38 94 GLU A O 1
ATOM 720 N N . MET A 1 95 ? -12.402 6.463 1.551 1.00 90.38 95 MET A N 1
ATOM 721 C CA . MET A 1 95 ? -11.666 7.080 0.458 1.00 90.38 95 MET A CA 1
ATOM 722 C C . MET A 1 95 ? -10.217 6.621 0.362 1.00 90.38 95 MET A C 1
ATOM 724 O O . MET A 1 95 ? -9.586 6.259 1.352 1.00 90.38 95 MET A O 1
ATOM 728 N N . LEU A 1 96 ? -9.697 6.700 -0.853 1.00 92.38 96 LEU A N 1
ATOM 729 C CA . LEU A 1 96 ? -8.294 6.634 -1.206 1.00 92.38 96 LEU A CA 1
ATOM 730 C C . LEU A 1 96 ? -7.777 8.061 -1.398 1.00 92.38 96 LEU A C 1
ATOM 732 O O . LEU A 1 96 ? -8.382 8.856 -2.120 1.00 92.38 96 LEU A O 1
ATOM 736 N N . ILE A 1 97 ? -6.631 8.357 -0.797 1.00 87.31 97 ILE A N 1
ATOM 737 C CA . ILE A 1 97 ? -5.824 9.528 -1.129 1.00 87.31 97 ILE A CA 1
ATOM 738 C C . ILE A 1 97 ? -4.462 9.036 -1.610 1.00 87.31 97 ILE A C 1
ATOM 740 O O . ILE A 1 97 ? -3.735 8.378 -0.867 1.00 87.31 97 ILE A O 1
ATOM 744 N N . GLU A 1 98 ? -4.122 9.371 -2.850 1.00 83.56 98 GLU A N 1
ATOM 745 C CA . GLU A 1 98 ? -2.769 9.221 -3.385 1.00 83.56 98 GLU A CA 1
ATOM 746 C C . GLU A 1 98 ? -1.921 10.388 -2.879 1.00 83.56 98 GLU A C 1
ATOM 748 O O . GLU A 1 98 ? -2.277 11.557 -3.072 1.00 83.56 98 GLU A O 1
ATOM 753 N N . VAL A 1 99 ? -0.816 10.089 -2.199 1.00 73.44 99 VAL A N 1
ATOM 754 C CA . VAL A 1 99 ? 0.061 11.127 -1.656 1.00 73.44 99 VAL A CA 1
ATOM 755 C C . VAL A 1 99 ? 1.314 11.199 -2.520 1.00 73.44 99 VAL A C 1
ATOM 757 O O . VAL A 1 99 ? 2.138 10.286 -2.461 1.00 73.44 99 VAL A O 1
ATOM 760 N N . PRO A 1 100 ? 1.516 12.279 -3.298 1.00 67.12 100 PRO A N 1
ATOM 761 C CA . PRO A 1 100 ? 2.732 12.422 -4.078 1.00 67.12 100 PRO A CA 1
ATOM 762 C C . PRO A 1 100 ? 3.919 12.511 -3.121 1.00 67.12 100 PRO A C 1
ATOM 764 O O . PRO A 1 100 ? 4.067 13.473 -2.359 1.00 67.12 100 PRO A O 1
ATOM 767 N N . LEU A 1 101 ? 4.774 11.492 -3.143 1.00 65.44 101 LEU A N 1
ATOM 768 C CA . LEU A 1 101 ? 6.038 11.545 -2.431 1.00 65.44 101 LEU A CA 1
ATOM 769 C C . LEU A 1 101 ? 6.934 12.589 -3.100 1.00 65.44 101 LEU A C 1
ATOM 771 O O . LEU A 1 101 ? 7.014 12.694 -4.322 1.00 65.44 101 LEU A O 1
ATOM 775 N N . ASN A 1 102 ? 7.561 13.414 -2.265 1.00 53.75 102 ASN A N 1
ATOM 776 C CA . ASN A 1 102 ? 8.328 14.583 -2.676 1.00 53.75 102 ASN A CA 1
ATOM 777 C C . ASN A 1 102 ? 9.362 14.221 -3.778 1.00 53.75 102 ASN A C 1
ATOM 779 O O . ASN A 1 102 ? 10.142 13.290 -3.563 1.00 53.75 102 ASN A O 1
ATOM 783 N N . PRO A 1 103 ? 9.437 14.950 -4.912 1.00 48.25 103 PRO A N 1
ATOM 784 C CA . PRO A 1 103 ? 10.341 14.662 -6.040 1.00 48.25 103 PRO A CA 1
ATOM 785 C C . PRO A 1 103 ? 11.845 14.611 -5.709 1.00 48.25 103 PRO A C 1
ATOM 787 O O . PRO A 1 103 ? 12.641 14.162 -6.525 1.00 48.25 103 PRO A O 1
ATOM 790 N N . PHE A 1 104 ? 12.274 14.989 -4.499 1.00 42.81 104 PHE A N 1
ATOM 791 C CA . PHE A 1 104 ? 13.649 14.734 -4.038 1.00 42.81 104 PHE A CA 1
ATOM 792 C C . PHE A 1 104 ? 13.955 13.241 -3.797 1.00 42.81 104 PHE A C 1
ATOM 794 O O . PHE A 1 104 ? 15.100 12.895 -3.513 1.00 42.81 104 PHE A O 1
ATOM 801 N N . ALA A 1 105 ? 12.954 12.362 -3.923 1.00 50.31 105 ALA A N 1
ATOM 802 C CA . ALA A 1 105 ? 13.080 10.908 -3.903 1.00 50.31 105 ALA A CA 1
ATOM 803 C C . ALA A 1 105 ? 13.217 10.280 -5.308 1.00 50.31 105 ALA A C 1
ATOM 805 O O . ALA A 1 105 ? 12.954 9.088 -5.454 1.00 50.31 105 ALA A O 1
ATOM 806 N N . GLU A 1 106 ? 13.622 11.039 -6.339 1.00 56.78 106 GLU A N 1
ATOM 807 C CA . GLU A 1 106 ? 14.030 10.484 -7.641 1.00 56.78 106 GLU A CA 1
ATOM 808 C C . GLU A 1 106 ? 15.274 9.588 -7.478 1.00 56.78 106 GLU A C 1
ATOM 810 O O . GLU A 1 106 ? 16.419 9.968 -7.732 1.00 56.78 106 GLU A O 1
ATOM 815 N N . SER A 1 107 ? 15.048 8.364 -7.014 1.00 65.69 107 SER A N 1
ATOM 816 C CA . SER A 1 107 ? 16.037 7.304 -6.964 1.00 65.69 107 SER A CA 1
ATOM 817 C C . SER A 1 107 ? 15.919 6.474 -8.231 1.00 65.69 107 SER A C 1
ATOM 819 O O . SER A 1 107 ? 14.881 5.884 -8.510 1.00 65.69 107 SER A O 1
ATOM 821 N N . LYS A 1 108 ? 17.017 6.342 -8.977 1.00 69.62 108 LYS A N 1
ATOM 822 C CA . LYS A 1 108 ? 17.091 5.367 -10.080 1.00 69.62 108 LYS A CA 1
ATOM 823 C C . LYS A 1 108 ? 17.032 3.920 -9.586 1.00 69.62 108 LYS A C 1
ATOM 825 O O . LYS A 1 108 ? 16.846 3.013 -10.386 1.00 69.62 108 LYS A O 1
ATOM 830 N N . GLN A 1 109 ? 17.232 3.719 -8.285 1.00 76.19 109 GLN A N 1
ATOM 831 C CA . GLN A 1 109 ? 17.262 2.410 -7.655 1.00 76.19 109 GLN A CA 1
ATOM 832 C C . GLN A 1 109 ? 15.910 2.003 -7.072 1.00 76.19 109 GLN A C 1
ATOM 834 O O . GLN A 1 109 ? 15.664 0.814 -6.954 1.00 76.19 109 GLN A O 1
ATOM 839 N N . PHE A 1 110 ? 15.028 2.944 -6.724 1.00 82.00 110 PHE A N 1
ATOM 840 C CA . PHE A 1 110 ? 13.768 2.610 -6.062 1.00 82.00 110 PHE A CA 1
ATOM 841 C C . PHE A 1 110 ? 12.587 3.334 -6.695 1.00 82.00 110 PHE A C 1
ATOM 843 O O . PHE A 1 110 ? 12.640 4.542 -6.911 1.00 82.00 110 PHE A O 1
ATOM 850 N N . TYR A 1 111 ? 11.499 2.601 -6.921 1.00 86.25 111 TYR A N 1
ATOM 851 C CA . TYR A 1 111 ? 10.181 3.190 -7.143 1.00 86.25 111 TYR A CA 1
ATOM 852 C C . TYR A 1 111 ? 9.444 3.222 -5.808 1.00 86.25 111 TYR A C 1
ATOM 854 O O . TYR A 1 111 ? 9.394 2.201 -5.119 1.00 86.25 111 TYR A O 1
ATOM 862 N N . ILE A 1 112 ? 8.889 4.376 -5.438 1.00 87.75 112 ILE A N 1
ATOM 863 C CA . ILE A 1 112 ? 8.152 4.530 -4.184 1.00 87.75 112 ILE A CA 1
ATOM 864 C C . ILE A 1 112 ? 6.770 5.107 -4.475 1.00 87.75 112 ILE A C 1
ATOM 866 O O . ILE A 1 112 ? 6.667 6.135 -5.138 1.00 87.75 112 ILE A O 1
ATOM 870 N N . GLU A 1 113 ? 5.735 4.457 -3.949 1.00 89.94 113 GLU A N 1
ATOM 871 C CA . GLU A 1 113 ? 4.338 4.895 -4.027 1.00 89.94 113 GLU A CA 1
ATOM 872 C C . GLU A 1 113 ? 3.727 4.929 -2.630 1.00 89.94 113 GLU A C 1
ATOM 874 O O . GLU A 1 113 ? 4.020 4.056 -1.808 1.00 89.94 113 GLU A O 1
ATOM 879 N N . GLU A 1 114 ? 2.865 5.904 -2.354 1.00 91.19 114 GLU A N 1
ATOM 880 C CA . GLU A 1 114 ? 2.165 5.999 -1.075 1.00 91.19 114 GLU A CA 1
ATOM 881 C C . GLU A 1 114 ? 0.654 6.146 -1.271 1.00 91.19 114 GLU A C 1
ATOM 883 O O . GLU A 1 114 ? 0.179 7.068 -1.936 1.00 91.19 114 GLU A O 1
ATOM 888 N N . LEU A 1 115 ? -0.098 5.237 -0.647 1.00 92.94 115 LEU A N 1
ATOM 889 C CA . LEU A 1 115 ? -1.557 5.220 -0.669 1.00 92.94 115 LEU A CA 1
ATOM 890 C C . LEU A 1 115 ? -2.102 5.341 0.752 1.00 92.94 115 LEU A C 1
ATOM 892 O O . LEU A 1 115 ? -1.755 4.536 1.619 1.00 92.94 115 LEU A O 1
ATOM 896 N N . ASN A 1 116 ? -3.025 6.276 0.960 1.00 93.50 116 ASN A N 1
ATOM 897 C CA . ASN A 1 116 ? -3.741 6.423 2.221 1.00 93.50 116 ASN A CA 1
ATOM 898 C C . ASN A 1 116 ? -5.175 5.923 2.068 1.00 93.50 116 ASN A C 1
ATOM 900 O O . ASN A 1 116 ? -5.963 6.484 1.306 1.00 93.50 116 ASN A O 1
ATOM 904 N N . LEU A 1 117 ? -5.518 4.866 2.803 1.00 95.12 117 LEU A N 1
ATOM 905 C CA . LEU A 1 117 ? -6.840 4.244 2.784 1.00 95.12 117 LEU A CA 1
ATOM 906 C C . LEU A 1 117 ? -7.619 4.632 4.037 1.00 95.12 117 LEU A C 1
ATOM 908 O O . LEU A 1 117 ? -7.268 4.203 5.134 1.00 95.12 117 LEU A O 1
ATOM 912 N N . TYR A 1 118 ? -8.682 5.412 3.878 1.00 93.25 118 TYR A N 1
ATOM 913 C CA . TYR A 1 118 ? -9.523 5.885 4.973 1.00 93.25 118 TYR A CA 1
ATOM 914 C C . TYR A 1 118 ? -10.660 4.914 5.273 1.00 93.25 118 TYR A C 1
ATOM 916 O O . TYR A 1 118 ? -11.314 4.389 4.367 1.00 93.25 118 TYR A O 1
ATOM 924 N N . PHE A 1 119 ? -10.927 4.723 6.562 1.00 91.44 119 PHE A N 1
ATOM 925 C CA . PHE A 1 119 ? -11.965 3.837 7.068 1.00 91.44 119 PHE A CA 1
ATOM 926 C C . PHE A 1 119 ? -12.789 4.513 8.165 1.00 91.44 119 PHE A C 1
ATOM 928 O O . PHE A 1 119 ? -12.248 5.163 9.064 1.00 91.44 119 PHE A O 1
ATOM 935 N N . GLN A 1 120 ? -14.100 4.254 8.148 1.00 87.62 120 GLN A N 1
ATOM 936 C CA . GLN A 1 120 ? -15.040 4.716 9.181 1.00 87.62 120 GLN A CA 1
ATOM 937 C C . GLN A 1 120 ? -14.684 4.174 10.566 1.00 87.62 120 GLN A C 1
ATOM 939 O O . GLN A 1 120 ? -14.908 4.829 11.582 1.00 87.62 120 GLN A O 1
ATOM 944 N N . ARG A 1 121 ? -14.144 2.951 10.612 1.00 88.31 121 ARG A N 1
ATOM 945 C CA . ARG A 1 121 ? -13.716 2.281 11.836 1.00 88.31 121 ARG A CA 1
ATOM 946 C C . ARG A 1 121 ? -12.436 1.509 11.569 1.00 88.31 121 ARG A C 1
ATOM 948 O O . ARG A 1 121 ? -12.456 0.528 10.829 1.00 88.31 121 ARG A O 1
ATOM 955 N N . LEU A 1 122 ? -11.356 1.959 12.193 1.00 88.25 122 LEU A N 1
ATOM 956 C CA . LEU A 1 122 ? -10.030 1.363 12.081 1.00 88.25 122 LEU A CA 1
ATOM 957 C C . LEU A 1 122 ? -9.553 0.799 13.422 1.00 88.25 122 LEU A C 1
ATOM 959 O O . LEU A 1 122 ? -9.048 -0.319 13.449 1.00 88.25 122 LEU A O 1
ATOM 963 N N . ALA A 1 123 ? -9.811 1.522 14.518 1.00 86.69 123 ALA A N 1
ATOM 964 C CA . ALA A 1 123 ? -9.345 1.184 15.860 1.00 86.69 123 ALA A CA 1
ATOM 965 C C . ALA A 1 123 ? -9.669 -0.265 16.265 1.00 86.69 123 ALA A C 1
ATOM 967 O O . ALA A 1 123 ? -10.844 -0.654 16.355 1.00 86.69 123 ALA A O 1
ATOM 968 N N . GLY A 1 124 ? -8.629 -1.049 16.551 1.00 86.12 124 GLY A N 1
ATOM 969 C CA . GLY A 1 124 ? -8.733 -2.444 16.980 1.00 86.12 124 GLY A CA 1
ATOM 970 C C . GLY A 1 124 ? -9.230 -3.393 15.886 1.00 86.12 124 GLY A C 1
ATOM 971 O O . GLY A 1 124 ? -9.721 -4.480 16.195 1.00 86.12 124 GLY A O 1
ATOM 972 N N . GLN A 1 125 ? -9.191 -2.975 14.620 1.00 88.00 125 GLN A N 1
ATOM 973 C CA . GLN A 1 125 ? -9.527 -3.779 13.441 1.00 88.00 125 GLN A CA 1
ATOM 974 C C . GLN A 1 125 ? -8.379 -3.831 12.429 1.00 88.00 125 GLN A C 1
ATOM 976 O O . GLN A 1 125 ? -8.514 -4.526 11.428 1.00 88.00 125 GLN A O 1
ATOM 981 N N . GLU A 1 126 ? -7.266 -3.142 12.677 1.00 90.19 126 GLU A N 1
ATOM 982 C CA . GLU A 1 126 ? -6.152 -2.948 11.749 1.00 90.19 126 GLU A CA 1
ATOM 983 C C . GLU A 1 126 ? -5.632 -4.285 11.225 1.00 90.19 126 GLU A C 1
ATOM 985 O O . GLU A 1 126 ? -5.590 -4.495 10.015 1.00 90.19 126 GLU A O 1
ATOM 990 N N . GLN A 1 127 ? -5.326 -5.218 12.132 1.00 91.44 127 GLN A N 1
ATOM 991 C CA . GLN A 1 127 ? -4.809 -6.536 11.770 1.00 91.44 127 GLN A CA 1
ATOM 992 C C . GLN A 1 127 ? -5.766 -7.312 10.875 1.00 91.44 127 GLN A C 1
ATOM 994 O O . GLN A 1 127 ? -5.403 -7.737 9.779 1.00 91.44 127 GLN A O 1
ATOM 999 N N . ARG A 1 128 ? -7.017 -7.441 11.315 1.00 91.19 128 ARG A N 1
ATOM 1000 C CA . ARG A 1 128 ? -8.033 -8.176 10.569 1.00 91.19 128 ARG A CA 1
ATOM 1001 C C . ARG A 1 128 ? -8.321 -7.527 9.217 1.00 91.19 128 ARG A C 1
ATOM 1003 O O . ARG A 1 128 ? -8.464 -8.216 8.216 1.00 91.19 128 ARG A O 1
ATOM 1010 N N . LEU A 1 129 ? -8.419 -6.202 9.181 1.00 92.38 129 LEU A N 1
ATOM 1011 C CA . LEU A 1 129 ? -8.660 -5.443 7.961 1.00 92.38 129 LEU A CA 1
ATOM 1012 C C . LEU A 1 129 ? -7.519 -5.635 6.957 1.00 92.38 129 LEU A C 1
ATOM 1014 O O . LEU A 1 129 ? -7.776 -5.800 5.765 1.00 92.38 129 LEU A O 1
ATOM 1018 N N . LEU A 1 130 ? -6.275 -5.641 7.433 1.00 94.88 130 LEU A N 1
ATOM 1019 C CA . LEU A 1 130 ? -5.095 -5.846 6.604 1.00 94.88 130 LEU A CA 1
ATOM 1020 C C . LEU A 1 130 ? -5.034 -7.264 6.034 1.00 94.88 130 LEU A C 1
ATOM 1022 O O . LEU A 1 130 ? -4.942 -7.413 4.815 1.00 94.88 130 LEU A O 1
ATOM 1026 N N . GLU A 1 131 ? -5.149 -8.282 6.884 1.00 95.00 131 GLU A N 1
ATOM 1027 C CA . GLU A 1 131 ? -5.023 -9.692 6.494 1.00 95.00 131 GLU A CA 1
ATOM 1028 C C . GLU A 1 131 ? -6.222 -10.190 5.672 1.00 95.00 131 GLU A C 1
ATOM 1030 O O . GLU A 1 131 ? -6.034 -10.801 4.620 1.00 95.00 131 GLU A O 1
ATOM 1035 N N . ASP A 1 132 ? -7.454 -9.892 6.098 1.00 93.88 132 ASP A N 1
ATOM 1036 C CA . ASP A 1 132 ? -8.659 -10.444 5.463 1.00 93.88 132 ASP A CA 1
ATOM 1037 C C . ASP A 1 132 ? -9.059 -9.681 4.192 1.00 93.88 132 ASP A C 1
ATOM 1039 O O . ASP A 1 132 ? -9.794 -10.215 3.355 1.00 93.88 132 ASP A O 1
ATOM 1043 N N . ARG A 1 133 ? -8.674 -8.400 4.070 1.00 93.94 133 ARG A N 1
ATOM 1044 C CA . ARG A 1 133 ? -9.224 -7.505 3.035 1.00 93.94 133 ARG A CA 1
ATOM 1045 C C . ARG A 1 133 ? -8.168 -6.751 2.252 1.00 93.94 133 ARG A C 1
ATOM 1047 O O . ARG A 1 133 ? -8.072 -6.947 1.045 1.00 93.94 133 ARG A O 1
ATOM 1054 N N . VAL A 1 134 ? -7.417 -5.863 2.898 1.00 96.19 134 VAL A N 1
ATOM 1055 C CA . VAL A 1 134 ? -6.576 -4.887 2.191 1.00 96.19 134 VAL A CA 1
ATOM 1056 C C . VAL A 1 134 ? -5.474 -5.589 1.405 1.00 96.19 134 VAL A C 1
ATOM 1058 O O . VAL A 1 134 ? -5.379 -5.375 0.200 1.00 96.19 134 VAL A O 1
ATOM 1061 N N . ILE A 1 135 ? -4.698 -6.476 2.032 1.00 96.88 135 ILE A N 1
ATOM 1062 C CA . ILE A 1 135 ? -3.620 -7.199 1.343 1.00 96.88 135 ILE A CA 1
ATOM 1063 C C . ILE A 1 135 ? -4.161 -8.099 0.217 1.00 96.88 135 ILE A C 1
ATOM 1065 O O . ILE A 1 135 ? -3.664 -7.980 -0.906 1.00 96.88 135 ILE A O 1
ATOM 1069 N N . PRO A 1 136 ? -5.209 -8.925 0.422 1.00 96.38 136 PRO A N 1
ATOM 1070 C CA . PRO A 1 136 ? -5.807 -9.701 -0.667 1.00 96.38 136 PRO A CA 1
ATOM 1071 C C . PRO A 1 136 ? -6.306 -8.854 -1.845 1.00 96.38 136 PRO A C 1
ATOM 1073 O O . PRO A 1 136 ? -6.111 -9.223 -3.003 1.00 96.38 136 PRO A O 1
ATOM 1076 N N . VAL A 1 137 ? -6.937 -7.709 -1.575 1.00 96.62 137 VAL A N 1
ATOM 1077 C CA . VAL A 1 137 ? -7.435 -6.813 -2.629 1.00 96.62 137 VAL A CA 1
ATOM 1078 C C . VAL A 1 137 ? -6.281 -6.184 -3.401 1.00 96.62 137 VAL A C 1
ATOM 1080 O O . VAL A 1 137 ? -6.311 -6.169 -4.631 1.00 96.62 137 VAL A O 1
ATOM 1083 N N . LEU A 1 138 ? -5.244 -5.716 -2.708 1.00 96.81 138 LEU A N 1
ATOM 1084 C CA . LEU A 1 138 ? -4.053 -5.156 -3.345 1.00 96.81 138 LEU A CA 1
ATOM 1085 C C . LEU A 1 138 ? -3.314 -6.204 -4.174 1.00 96.81 138 LEU A C 1
ATOM 1087 O O . LEU A 1 138 ? -2.894 -5.895 -5.284 1.00 96.81 138 LEU A O 1
ATOM 1091 N N . SER A 1 139 ? -3.223 -7.446 -3.690 1.00 95.75 139 SER A N 1
ATOM 1092 C CA . SER A 1 139 ? -2.647 -8.569 -4.440 1.00 95.75 139 SER A CA 1
ATOM 1093 C C . SER A 1 139 ? -3.331 -8.734 -5.796 1.00 95.75 139 SER A C 1
ATOM 1095 O O . SER A 1 139 ? -2.656 -8.802 -6.820 1.00 95.75 139 SER A O 1
ATOM 1097 N N . GLN A 1 140 ? -4.666 -8.695 -5.823 1.00 94.81 140 GLN A N 1
ATOM 1098 C CA . GLN A 1 140 ? -5.447 -8.831 -7.055 1.00 94.81 140 GLN A CA 1
ATOM 1099 C C . GLN A 1 140 ? -5.333 -7.617 -7.983 1.00 94.81 140 GLN A C 1
ATOM 1101 O O . GLN A 1 140 ? -5.228 -7.781 -9.196 1.00 94.81 140 GLN A O 1
ATOM 1106 N N . LEU A 1 141 ? -5.393 -6.397 -7.442 1.00 94.81 141 LEU A N 1
ATOM 1107 C CA . LEU A 1 141 ? -5.374 -5.175 -8.254 1.00 94.81 141 LEU A CA 1
ATOM 1108 C C . LEU A 1 141 ? -3.988 -4.904 -8.852 1.00 94.81 141 LEU A C 1
ATOM 1110 O O . LEU A 1 141 ? -3.877 -4.494 -10.011 1.00 94.81 141 LEU A O 1
ATOM 1114 N N . LEU A 1 142 ? -2.937 -5.150 -8.071 1.00 93.38 142 LEU A N 1
ATOM 1115 C CA . LEU A 1 142 ? -1.553 -4.885 -8.455 1.00 93.38 142 LEU A CA 1
ATOM 1116 C C . LEU A 1 142 ? -0.869 -6.088 -9.109 1.00 93.38 142 LEU A C 1
ATOM 1118 O O . LEU A 1 142 ? 0.193 -5.907 -9.697 1.00 93.38 142 LEU A O 1
ATOM 1122 N N . ASP A 1 143 ? -1.472 -7.278 -9.062 1.00 93.12 143 ASP A N 1
ATOM 1123 C CA . ASP A 1 143 ? -0.842 -8.531 -9.503 1.00 93.12 143 ASP A CA 1
ATOM 1124 C C . ASP A 1 143 ? 0.467 -8.801 -8.734 1.00 93.12 143 ASP A C 1
ATOM 1126 O O . ASP A 1 143 ? 1.541 -9.026 -9.298 1.00 93.12 143 ASP A O 1
ATOM 1130 N N . PHE A 1 144 ? 0.384 -8.655 -7.408 1.00 94.12 144 PHE A N 1
ATOM 1131 C CA . PHE A 1 144 ? 1.494 -8.844 -6.473 1.00 94.12 144 PHE A CA 1
ATOM 1132 C C . PHE A 1 144 ? 1.275 -10.112 -5.656 1.00 94.12 144 PHE A C 1
ATOM 1134 O O . PHE A 1 144 ? 0.160 -10.400 -5.217 1.00 94.12 144 PHE A O 1
ATOM 1141 N N . THR A 1 145 ? 2.358 -10.827 -5.370 1.00 94.94 145 THR A N 1
ATOM 1142 C CA . THR A 1 145 ? 2.374 -11.896 -4.367 1.00 94.94 145 THR A CA 1
ATOM 1143 C C . THR A 1 145 ? 2.997 -11.350 -3.093 1.00 94.94 145 THR A C 1
ATOM 1145 O O . THR A 1 145 ? 4.182 -11.025 -3.087 1.00 94.94 145 THR A O 1
ATOM 1148 N N . PHE A 1 146 ? 2.200 -11.226 -2.034 1.00 95.50 146 PHE A N 1
ATOM 1149 C CA . PHE A 1 146 ? 2.666 -10.754 -0.731 1.00 95.50 146 PHE A CA 1
ATOM 1150 C C . PHE A 1 146 ? 3.119 -11.921 0.147 1.00 95.50 146 PHE A C 1
ATOM 1152 O O . PHE A 1 146 ? 2.463 -12.963 0.204 1.00 95.50 146 PHE A O 1
ATOM 1159 N N . ASP A 1 147 ? 4.217 -11.709 0.862 1.00 93.88 147 ASP A N 1
ATOM 1160 C CA . ASP A 1 147 ? 4.642 -12.549 1.974 1.00 93.88 147 ASP A CA 1
ATOM 1161 C C . ASP A 1 147 ? 3.693 -12.370 3.180 1.00 93.88 147 ASP A C 1
ATOM 1163 O O . ASP A 1 147 ? 2.885 -11.437 3.213 1.00 93.88 147 ASP A O 1
ATOM 1167 N N . PRO A 1 148 ? 3.776 -13.232 4.209 1.00 92.69 148 PRO A N 1
ATOM 1168 C CA . PRO A 1 148 ? 3.085 -12.992 5.472 1.00 92.69 148 PRO A CA 1
ATOM 1169 C C . PRO A 1 148 ? 3.466 -11.643 6.102 1.00 92.69 148 PRO A C 1
ATOM 1171 O O . PRO A 1 148 ? 4.617 -11.208 6.015 1.00 92.69 148 PRO A O 1
ATOM 1174 N N . ILE A 1 149 ? 2.503 -11.009 6.775 1.00 92.88 149 ILE A N 1
ATOM 1175 C CA . ILE A 1 149 ? 2.701 -9.718 7.444 1.00 92.88 149 ILE A CA 1
ATOM 1176 C C . ILE A 1 149 ? 3.626 -9.884 8.660 1.00 92.88 149 ILE A C 1
ATOM 1178 O O . ILE A 1 149 ? 3.376 -10.718 9.532 1.00 92.88 149 ILE A O 1
ATOM 1182 N N . ASP A 1 150 ? 4.681 -9.070 8.729 1.00 89.75 150 ASP A N 1
ATOM 1183 C CA . ASP A 1 150 ? 5.600 -8.979 9.867 1.00 89.75 150 ASP A CA 1
ATOM 1184 C C . ASP A 1 150 ? 5.165 -7.834 10.792 1.00 89.75 150 ASP A C 1
ATOM 1186 O O . ASP A 1 150 ? 5.472 -6.660 10.556 1.00 89.75 150 ASP A O 1
ATOM 1190 N N . TRP A 1 151 ? 4.385 -8.183 11.816 1.00 88.75 151 TRP A N 1
ATOM 1191 C CA . TRP A 1 151 ? 3.838 -7.251 12.801 1.00 88.75 151 TRP A CA 1
ATOM 1192 C C . TRP A 1 151 ? 4.912 -6.742 13.766 1.00 88.75 151 TRP A C 1
ATOM 1194 O O . TRP A 1 151 ? 5.658 -7.517 14.375 1.00 88.75 151 TRP A O 1
ATOM 1204 N N . LEU A 1 152 ? 4.951 -5.427 13.975 1.00 82.56 152 LEU A N 1
ATOM 1205 C CA . LEU A 1 152 ? 5.723 -4.831 15.058 1.00 82.56 152 LEU A CA 1
ATOM 1206 C C . LEU A 1 152 ? 4.977 -5.072 16.374 1.00 82.56 152 LEU A C 1
ATOM 1208 O O . LEU A 1 152 ? 3.801 -4.747 16.498 1.00 82.56 152 LEU A O 1
ATOM 1212 N N . ALA A 1 153 ? 5.651 -5.678 17.353 1.00 60.50 153 ALA A N 1
ATOM 1213 C CA . ALA A 1 153 ? 5.061 -5.906 18.667 1.00 60.50 153 ALA A CA 1
ATOM 1214 C C . ALA A 1 153 ? 4.727 -4.563 19.341 1.00 60.50 153 ALA A C 1
ATOM 1216 O O . ALA A 1 153 ? 5.585 -3.680 19.406 1.00 60.50 153 ALA A O 1
ATOM 1217 N N . GLU A 1 154 ? 3.514 -4.423 19.886 1.00 50.84 154 GLU A N 1
ATOM 1218 C CA . GLU A 1 154 ? 3.189 -3.335 20.813 1.00 50.84 154 GLU A CA 1
ATOM 1219 C C . GLU A 1 154 ? 4.104 -3.465 22.036 1.00 50.84 154 GLU A C 1
ATOM 1221 O O . GLU A 1 154 ? 3.919 -4.364 22.855 1.00 50.84 154 GLU A O 1
ATOM 1226 N N . THR A 1 155 ? 5.128 -2.619 22.154 1.00 43.53 155 THR A N 1
ATOM 1227 C CA . THR A 1 155 ? 6.033 -2.667 23.310 1.00 43.53 155 THR A CA 1
ATOM 1228 C C . THR A 1 155 ? 5.948 -1.343 24.073 1.00 43.53 155 THR A C 1
ATOM 1230 O O . THR A 1 155 ? 6.247 -0.294 23.500 1.00 43.53 155 THR A O 1
ATOM 1233 N N . PRO A 1 156 ? 5.506 -1.351 25.347 1.00 38.69 156 PRO A N 1
ATOM 1234 C CA . PRO A 1 156 ? 5.739 -0.249 26.270 1.00 38.69 156 PRO A CA 1
ATOM 1235 C C . PRO A 1 156 ? 7.243 -0.167 26.553 1.00 38.69 156 PRO A C 1
ATOM 1237 O O . PRO A 1 156 ? 7.870 -1.194 26.789 1.00 38.69 156 PRO A O 1
ATOM 1240 N N . GLY A 1 157 ? 7.779 1.053 26.513 1.00 42.97 157 GLY A N 1
ATOM 1241 C CA . GLY A 1 157 ? 9.204 1.342 26.356 1.00 42.97 157 GLY A CA 1
ATOM 1242 C C . GLY A 1 157 ? 10.192 0.562 27.222 1.00 42.97 157 GLY A C 1
ATOM 1243 O O . GLY A 1 157 ? 10.046 0.500 28.442 1.00 42.97 157 GLY A O 1
ATOM 1244 N N . ASP A 1 158 ? 11.270 0.116 26.581 1.00 31.53 158 ASP A N 1
ATOM 1245 C CA . ASP A 1 158 ? 12.543 -0.199 27.230 1.00 31.53 158 ASP A CA 1
ATOM 1246 C C . ASP A 1 158 ? 13.720 0.469 26.478 1.00 31.53 158 ASP A C 1
ATOM 1248 O O . ASP A 1 158 ? 13.725 0.557 25.249 1.00 31.53 158 ASP A O 1
ATOM 1252 N N . PRO A 1 159 ? 14.741 0.985 27.186 1.00 39.34 159 PRO A N 1
ATOM 1253 C CA . PRO A 1 159 ? 15.807 1.777 26.583 1.00 39.34 159 PRO A CA 1
ATOM 1254 C C . PRO A 1 159 ? 16.833 0.939 25.795 1.00 39.34 159 PRO A C 1
ATOM 1256 O O . PRO A 1 159 ? 17.237 -0.156 26.179 1.00 39.34 159 PRO A O 1
ATOM 1259 N N . TRP A 1 160 ? 17.296 1.534 24.696 1.00 38.75 160 TRP A N 1
ATOM 1260 C CA . TRP A 1 160 ? 18.220 1.010 23.684 1.00 38.75 160 TRP A CA 1
ATOM 1261 C C . TRP A 1 160 ? 19.637 0.641 24.179 1.00 38.75 160 TRP A C 1
ATO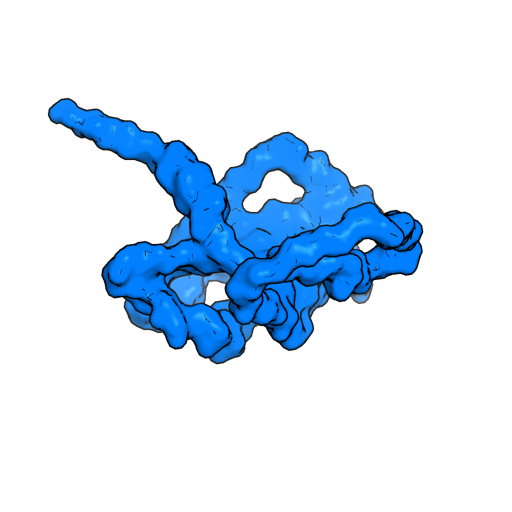M 1263 O O . TRP A 1 160 ? 20.220 1.411 24.945 1.00 38.75 160 TRP A O 1
ATOM 1273 N N . PRO A 1 161 ? 20.280 -0.423 23.641 1.00 41.59 161 PRO A N 1
ATOM 1274 C CA . PRO A 1 161 ? 21.714 -0.672 23.801 1.00 41.59 161 PRO A CA 1
ATOM 1275 C C . PRO A 1 161 ? 22.507 -0.130 22.590 1.00 41.59 161 PRO A C 1
ATOM 1277 O O . PRO A 1 161 ? 22.274 -0.542 21.456 1.00 41.59 161 PRO A O 1
ATOM 1280 N N . PHE A 1 162 ? 23.456 0.788 22.808 1.00 44.28 162 PHE A N 1
ATOM 1281 C CA . PHE A 1 162 ? 24.213 1.483 21.745 1.00 44.28 162 PHE A CA 1
ATOM 1282 C C . PHE A 1 162 ? 25.533 0.812 21.293 1.00 44.28 162 PHE A C 1
ATOM 1284 O O . PHE A 1 162 ? 26.251 1.405 20.495 1.00 44.28 162 PHE A O 1
ATOM 1291 N N . ASP A 1 163 ? 25.852 -0.420 21.707 1.00 43.84 163 ASP A N 1
ATOM 1292 C CA . ASP A 1 163 ? 27.206 -0.991 21.523 1.00 43.84 163 ASP A CA 1
ATOM 1293 C C . ASP A 1 163 ? 27.311 -2.174 20.532 1.00 43.84 163 ASP A C 1
ATOM 1295 O O . ASP A 1 163 ? 28.066 -3.119 20.762 1.00 43.84 163 ASP A O 1
ATOM 1299 N N . ILE A 1 164 ? 26.588 -2.158 19.405 1.00 50.41 164 ILE A N 1
ATOM 1300 C CA . ILE A 1 164 ? 26.770 -3.170 18.341 1.00 50.41 164 ILE A CA 1
ATOM 1301 C C . ILE A 1 164 ? 27.286 -2.498 17.065 1.00 50.41 164 ILE A C 1
ATOM 1303 O O . ILE A 1 164 ? 26.629 -1.615 16.513 1.00 50.41 164 ILE A O 1
ATOM 1307 N N . GLU A 1 165 ? 28.454 -2.936 16.580 1.00 44.25 165 GLU A N 1
ATOM 1308 C CA . GLU A 1 165 ? 28.978 -2.545 15.266 1.00 44.25 165 GLU A CA 1
ATOM 1309 C C . GLU A 1 165 ? 27.945 -2.849 14.163 1.00 44.25 165 GLU A C 1
ATOM 1311 O O . GLU A 1 165 ? 27.411 -3.964 14.106 1.00 44.25 165 GLU A O 1
ATOM 1316 N N . PRO A 1 166 ? 27.639 -1.885 13.274 1.00 48.34 166 PRO A N 1
ATOM 1317 C CA . PRO A 1 166 ? 26.633 -2.091 12.247 1.00 48.34 166 PRO A CA 1
ATOM 1318 C C . PRO A 1 166 ? 27.091 -3.183 11.263 1.00 48.34 166 PRO A C 1
ATOM 1320 O O . PRO A 1 166 ? 28.235 -3.156 10.805 1.00 48.34 166 PRO A O 1
ATOM 1323 N N . PRO A 1 167 ? 26.216 -4.138 10.898 1.00 51.88 167 PRO A N 1
ATOM 1324 C CA . PRO A 1 167 ? 26.556 -5.165 9.921 1.00 51.88 167 PRO A CA 1
ATOM 1325 C C . PRO A 1 167 ? 26.844 -4.555 8.541 1.00 51.88 167 PRO A C 1
ATOM 1327 O O . PRO A 1 167 ? 26.326 -3.499 8.189 1.00 51.88 167 PRO A O 1
ATOM 1330 N N . ASP A 1 168 ? 27.640 -5.248 7.725 1.00 57.78 168 ASP A N 1
ATOM 1331 C CA . ASP A 1 168 ? 27.870 -4.885 6.321 1.00 57.78 168 ASP A CA 1
ATOM 1332 C C . ASP A 1 168 ? 26.581 -5.088 5.502 1.00 57.78 168 ASP A C 1
ATOM 1334 O O . ASP A 1 168 ? 26.279 -6.178 5.006 1.00 57.78 168 ASP A O 1
ATOM 1338 N N . TRP A 1 169 ? 25.790 -4.020 5.397 1.00 47.62 169 TRP A N 1
ATOM 1339 C CA . TRP A 1 169 ? 24.462 -4.020 4.786 1.00 47.62 169 TRP A CA 1
ATOM 1340 C C . TRP A 1 169 ? 24.482 -4.380 3.300 1.00 47.62 169 TRP A C 1
ATOM 1342 O O . TRP A 1 169 ? 23.476 -4.856 2.785 1.00 47.62 169 TRP A O 1
ATOM 1352 N N . THR A 1 170 ? 25.614 -4.223 2.611 1.00 50.25 170 THR A N 1
ATOM 1353 C CA . THR A 1 170 ? 25.709 -4.409 1.154 1.00 50.25 170 THR A CA 1
ATOM 1354 C C . THR A 1 170 ? 25.498 -5.854 0.693 1.00 50.25 170 THR A C 1
ATOM 1356 O O . THR A 1 170 ? 25.166 -6.073 -0.468 1.00 50.25 170 THR A O 1
ATOM 1359 N N . LYS A 1 171 ? 25.602 -6.836 1.597 1.00 52.19 171 LYS A N 1
ATOM 1360 C CA . LYS A 1 171 ? 25.505 -8.277 1.288 1.00 52.19 171 LYS A CA 1
ATOM 1361 C C . LYS A 1 171 ? 24.155 -8.920 1.611 1.00 52.19 171 LYS A C 1
ATOM 1363 O O . LYS A 1 171 ? 24.015 -10.134 1.493 1.00 52.19 171 LYS A O 1
ATOM 1368 N N . LEU A 1 172 ? 23.184 -8.134 2.065 1.00 54.38 172 LEU A N 1
ATOM 1369 C CA . LEU A 1 172 ? 21.867 -8.616 2.483 1.00 54.38 172 LEU A CA 1
ATOM 1370 C C . LEU A 1 172 ? 20.788 -8.145 1.510 1.00 54.38 172 LEU A C 1
ATOM 1372 O O . LEU A 1 172 ? 20.833 -6.989 1.077 1.00 54.38 172 LEU A O 1
ATOM 1376 N N . SER A 1 173 ? 19.804 -9.005 1.232 1.00 62.44 173 SER A N 1
ATOM 1377 C CA . SER A 1 173 ? 18.570 -8.604 0.540 1.00 62.44 173 SER A CA 1
ATOM 1378 C C . SER A 1 173 ? 17.817 -7.553 1.355 1.00 62.44 173 SER A C 1
ATOM 1380 O O . SER A 1 173 ? 17.955 -7.482 2.581 1.00 62.44 173 SER A O 1
ATOM 1382 N N . LEU A 1 174 ? 16.995 -6.737 0.697 1.00 53.56 174 LEU A N 1
ATOM 1383 C CA . LEU A 1 174 ? 16.228 -5.680 1.358 1.00 53.56 174 LEU A CA 1
ATOM 1384 C C . LEU A 1 174 ? 15.346 -6.238 2.491 1.00 53.56 174 LEU A C 1
ATOM 1386 O O . LEU A 1 174 ? 15.328 -5.685 3.593 1.00 53.56 174 LEU A O 1
ATOM 1390 N N . GLN A 1 175 ? 14.743 -7.412 2.282 1.00 52.22 175 GLN A N 1
ATOM 1391 C CA . GLN A 1 175 ? 13.994 -8.136 3.312 1.00 52.22 175 GLN A CA 1
ATOM 1392 C C . GLN A 1 175 ? 14.860 -8.515 4.529 1.00 52.22 175 GLN A C 1
ATOM 1394 O O . GLN A 1 175 ? 14.435 -8.386 5.678 1.00 52.22 175 GLN A O 1
ATOM 1399 N N . GLN A 1 176 ? 16.098 -8.963 4.302 1.00 55.72 176 GLN A N 1
ATOM 1400 C CA . GLN A 1 176 ? 17.038 -9.309 5.374 1.00 55.72 176 GLN A CA 1
ATOM 1401 C C . GLN A 1 176 ? 17.565 -8.079 6.116 1.00 55.72 176 GLN A C 1
ATOM 1403 O O . GLN A 1 176 ? 17.841 -8.170 7.312 1.00 55.72 176 GLN A O 1
ATOM 1408 N N . ARG A 1 177 ? 17.698 -6.936 5.433 1.00 56.84 177 ARG A N 1
ATOM 1409 C CA . ARG A 1 177 ? 18.084 -5.665 6.062 1.00 56.84 177 ARG A CA 1
ATOM 1410 C C . ARG A 1 177 ? 16.996 -5.189 7.018 1.00 56.84 177 ARG A C 1
ATOM 1412 O O . ARG A 1 177 ? 17.307 -4.867 8.158 1.00 56.84 177 ARG A O 1
ATOM 1419 N N . ILE A 1 178 ? 15.732 -5.237 6.595 1.00 55.06 178 ILE A N 1
ATOM 1420 C CA . ILE A 1 178 ? 14.580 -4.809 7.405 1.00 55.06 178 ILE A CA 1
ATOM 1421 C C . ILE A 1 178 ? 14.381 -5.725 8.619 1.00 55.06 178 ILE A C 1
ATOM 1423 O O . ILE A 1 178 ? 14.251 -5.227 9.733 1.00 55.06 178 ILE A O 1
ATOM 1427 N N . LYS A 1 179 ? 14.495 -7.052 8.450 1.00 51.12 179 LYS A N 1
ATOM 1428 C CA . LYS A 1 179 ? 14.434 -8.029 9.560 1.00 51.12 179 LYS A CA 1
ATOM 1429 C C . LYS A 1 179 ? 15.541 -7.862 10.610 1.00 51.12 179 LYS A C 1
ATOM 1431 O O . LYS A 1 179 ? 15.413 -8.384 11.715 1.00 51.12 179 LYS A O 1
ATOM 1436 N N . ARG A 1 180 ? 16.646 -7.195 10.258 1.00 48.44 180 ARG A N 1
ATOM 1437 C CA . ARG A 1 180 ? 17.817 -6.975 11.124 1.00 48.44 180 ARG A CA 1
ATOM 1438 C C . ARG A 1 180 ? 17.949 -5.545 11.627 1.00 48.44 180 ARG A C 1
ATOM 1440 O O . ARG A 1 180 ? 18.890 -5.267 12.370 1.00 48.44 180 ARG A O 1
ATOM 1447 N N . LEU A 1 181 ? 17.033 -4.649 11.260 1.00 44.41 181 LEU A N 1
ATOM 1448 C CA . LEU A 1 181 ? 16.935 -3.379 11.960 1.00 44.41 181 LEU A CA 1
ATOM 1449 C C . LEU A 1 181 ? 16.615 -3.694 13.427 1.00 44.41 181 LEU A C 1
ATOM 1451 O O . LEU A 1 181 ? 15.707 -4.491 13.684 1.00 44.41 181 LEU A O 1
ATOM 1455 N N . PRO A 1 182 ? 17.372 -3.137 14.389 1.00 36.94 182 PRO A N 1
ATOM 1456 C CA . PRO A 1 182 ? 17.064 -3.331 15.792 1.00 36.94 182 PRO A CA 1
ATOM 1457 C C . PRO A 1 182 ? 1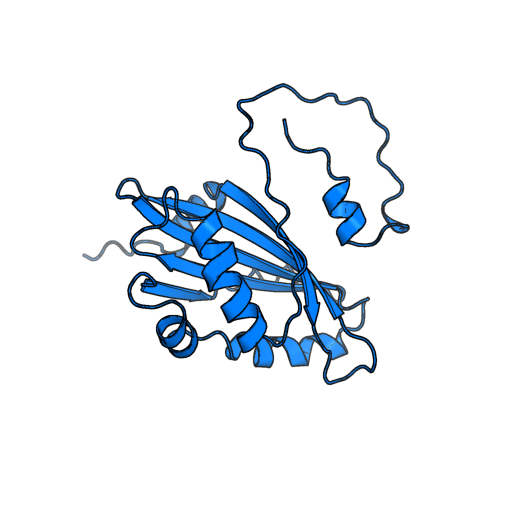5.622 -2.882 16.011 1.00 36.94 182 PRO A C 1
ATOM 1459 O O . PRO A 1 182 ? 15.261 -1.738 15.718 1.00 36.94 182 PRO A O 1
ATOM 1462 N N . LYS A 1 183 ? 14.792 -3.832 16.452 1.00 41.47 183 LYS A N 1
ATOM 1463 C CA . LYS A 1 183 ? 13.415 -3.568 16.852 1.00 41.47 183 LYS A CA 1
ATOM 1464 C C . LYS A 1 183 ? 13.501 -2.476 17.906 1.00 41.47 183 LYS A C 1
ATOM 1466 O O . LYS A 1 183 ? 14.164 -2.677 18.922 1.00 41.47 183 LYS A O 1
ATOM 1471 N N . ARG A 1 184 ? 12.947 -1.300 17.598 1.00 33.44 184 ARG A N 1
ATOM 1472 C CA . ARG A 1 184 ? 12.915 -0.188 18.544 1.00 33.44 184 ARG A CA 1
ATOM 1473 C C . ARG A 1 184 ? 12.173 -0.694 19.785 1.00 33.44 184 ARG A C 1
ATOM 1475 O O . ARG A 1 184 ? 10.993 -1.008 19.658 1.00 33.44 184 ARG A O 1
ATOM 1482 N N . GLY A 1 185 ? 12.903 -0.876 20.887 1.00 39.56 185 GLY A N 1
ATOM 1483 C CA . GLY A 1 185 ? 12.334 -1.128 22.213 1.00 39.56 185 GLY A CA 1
ATOM 1484 C C . GLY A 1 185 ? 11.649 0.113 22.761 1.00 39.56 185 GLY A C 1
ATOM 1485 O O . GLY A 1 185 ? 11.981 1.227 22.280 1.00 39.56 185 GLY A O 1
#

Secondary structure (DSSP, 8-state):
------HHHHHHHHHHTPEEEEEEEEEE--TT-SSPEEEEEEEEEEE-TTS-EEEEEEEEEE-TT-GGGGGGHHHHHTTS-HHHHHHHH-TTEEEEEE----GGG--SSEEEEEEEEEES--TTTHHHHIIIIIHHHHHHHHTEEEPPPEEPP-----PPP---PPP-GGGS-HHHHHHTS----

Sequence (185 aa):
MEESYDITQSLFSAKASENMLAFVGFNASDPAAMEGIEGVLKIAAFTRPEGGGYLTLTFILDLEGDASRYSAWPARFRRVDQEALAARLGPGFEMLIEVPLNPFAESKQFYIEELNLYFQRLAGQEQRLLEDRVIPVLSQLLDFTFDPIDWLAETPGDPWPFDIEPPDWTKLSLQQRIKRLPKRG